Protein 3DD7 (pdb70)

Structure (mmCIF, N/CA/C/O backbone):
data_3DD7
#
_entry.id   3DD7
#
_cell.length_a   110.944
_cell.length_b   38.201
_cell.length_c   63.734
_cell.angle_alpha   90.00
_cell.angle_beta   99.26
_cell.angle_gamma   90.00
#
_symmetry.space_group_name_H-M   'C 1 2 1'
#
loop_
_entity.id
_entity.type
_entity.pdbx_description
1 polymer 'Death on curing protein'
2 polymer 'Prevent host death protein'
3 non-polymer 'BROMIDE ION'
4 water water
#
loop_
_atom_site.group_PDB
_atom_site.id
_atom_site.type_symbol
_atom_site.label_atom_id
_atom_site.label_alt_id
_atom_site.label_comp_id
_atom_site.label_asym_id
_atom_site.label_entity_id
_atom_site.label_seq_id
_atom_site.pdbx_PDB_ins_code
_atom_site.Cartn_x
_atom_site.Cartn_y
_atom_site.Cartn_z
_atom_site.occupancy
_atom_site.B_iso_or_equiv
_atom_site.auth_seq_id
_atom_site.auth_comp_id
_atom_site.auth_asym_id
_atom_site.auth_atom_id
_atom_site.pdbx_PDB_model_num
ATOM 1 N N . MET A 1 1 ? 14.873 13.398 -6.852 1.00 25.26 1 MET A N 1
ATOM 2 C CA . MET A 1 1 ? 15.068 12.686 -8.152 1.00 24.85 1 MET A CA 1
ATOM 3 C C . MET A 1 1 ? 13.837 11.852 -8.474 1.00 24.16 1 MET A C 1
ATOM 4 O O . MET A 1 1 ? 13.037 11.553 -7.594 1.00 22.58 1 MET A O 1
ATOM 9 N N . ARG A 1 2 ? 13.688 11.495 -9.745 1.00 23.59 2 ARG A N 1
ATOM 10 C CA . ARG A 1 2 ? 12.512 10.769 -10.197 1.00 23.81 2 ARG A CA 1
ATOM 11 C C . ARG A 1 2 ? 12.716 9.264 -10.071 1.00 23.49 2 ARG A C 1
ATOM 12 O O . ARG A 1 2 ? 13.600 8.690 -10.703 1.00 23.57 2 ARG A O 1
ATOM 16 N N . HIS A 1 3 ? 11.879 8.636 -9.258 1.00 22.76 3 HIS A N 1
ATOM 17 C CA . HIS A 1 3 ? 11.995 7.218 -8.984 1.00 22.30 3 HIS A CA 1
ATOM 18 C C . HIS A 1 3 ? 11.006 6.373 -9.779 1.00 22.00 3 HIS A C 1
ATOM 19 O O . HIS A 1 3 ? 10.136 6.904 -10.479 1.00 22.29 3 HIS A O 1
ATOM 26 N N . ILE A 1 4 ? 11.184 5.055 -9.695 1.00 21.46 4 ILE A N 1
ATOM 27 C CA . ILE A 1 4 ? 10.308 4.101 -10.369 1.00 21.30 4 ILE A CA 1
ATOM 28 C C . ILE A 1 4 ? 9.458 3.446 -9.311 1.00 21.64 4 ILE A C 1
ATOM 29 O O . ILE A 1 4 ? 9.990 2.877 -8.356 1.00 21.80 4 ILE A O 1
ATOM 34 N N . SER A 1 5 ? 8.143 3.528 -9.481 1.00 22.00 5 SER A N 1
ATOM 35 C CA . SER A 1 5 ? 7.219 2.949 -8.533 1.00 22.14 5 SER A CA 1
ATOM 36 C C . SER A 1 5 ? 7.106 1.426 -8.747 1.00 21.91 5 SER A C 1
ATOM 37 O O . SER A 1 5 ? 7.433 0.919 -9.825 1.00 21.99 5 SER A O 1
ATOM 40 N N . PRO A 1 6 ? 6.613 0.701 -7.731 1.00 22.43 6 PRO A N 1
ATOM 41 C CA . PRO A 1 6 ? 6.430 -0.740 -7.877 1.00 22.48 6 PRO A CA 1
ATOM 42 C C . PRO A 1 6 ? 5.490 -1.082 -9.020 1.00 22.63 6 PRO A C 1
ATOM 43 O O . PRO A 1 6 ? 5.724 -2.048 -9.736 1.00 22.96 6 PRO A O 1
ATOM 47 N N . GLU A 1 7 ? 4.419 -0.308 -9.173 1.00 22.97 7 GLU A N 1
ATOM 48 C CA . GLU A 1 7 ? 3.417 -0.607 -10.196 1.00 22.66 7 GLU A CA 1
ATOM 49 C C . GLU A 1 7 ? 4.007 -0.294 -11.577 1.00 21.86 7 GLU A C 1
ATOM 50 O O . GLU A 1 7 ? 3.754 -0.997 -12.555 1.00 21.66 7 GLU A O 1
ATOM 53 N N . GLU A 1 8 ? 4.851 0.731 -11.642 1.00 21.04 8 GLU A N 1
ATOM 54 C CA . GLU A 1 8 ? 5.549 1.022 -12.884 1.00 20.72 8 GLU A CA 1
ATOM 55 C C . GLU A 1 8 ? 6.524 -0.094 -13.228 1.00 19.46 8 GLU A C 1
ATOM 56 O O . GLU A 1 8 ? 6.666 -0.457 -14.387 1.00 19.33 8 GLU A O 1
ATOM 62 N N . LEU A 1 9 ? 7.205 -0.630 -12.220 1.00 19.48 9 LEU A N 1
ATOM 63 C CA . LEU A 1 9 ? 8.135 -1.736 -12.451 1.00 19.62 9 LEU A CA 1
ATOM 64 C C . LEU A 1 9 ? 7.379 -2.921 -13.027 1.00 19.49 9 LEU A C 1
ATOM 65 O O . LEU A 1 9 ? 7.798 -3.547 -14.006 1.00 19.24 9 LEU A O 1
ATOM 70 N N . ILE A 1 10 ? 6.254 -3.232 -12.400 1.00 19.02 10 ILE A N 1
ATOM 71 C CA . ILE A 1 10 ? 5.397 -4.311 -12.873 1.00 19.16 10 ILE A CA 1
ATOM 72 C C . ILE A 1 10 ? 4.912 -4.078 -14.328 1.00 19.16 10 ILE A C 1
ATOM 73 O O . ILE A 1 10 ? 4.974 -4.985 -15.165 1.00 19.48 10 ILE A O 1
ATOM 78 N N . ALA A 1 11 ? 4.427 -2.876 -14.627 1.00 18.49 11 ALA A N 1
ATOM 79 C CA . ALA A 1 11 ? 3.930 -2.580 -15.975 1.00 18.51 11 ALA A CA 1
ATOM 80 C C . ALA A 1 11 ? 5.064 -2.711 -17.004 1.00 17.83 11 ALA A C 1
ATOM 81 O O . ALA A 1 11 ? 4.860 -3.215 -18.115 1.00 17.75 11 ALA A O 1
ATOM 83 N N . LEU A 1 12 ? 6.256 -2.269 -16.619 1.00 17.51 12 LEU A N 1
ATOM 84 C CA . LEU A 1 12 ? 7.417 -2.352 -17.499 1.00 17.28 12 LEU A CA 1
ATOM 85 C C . LEU A 1 12 ? 7.751 -3.819 -17.778 1.00 17.61 12 LEU A C 1
ATOM 86 O O . LEU A 1 12 ? 7.949 -4.203 -18.924 1.00 17.63 12 LEU A O 1
ATOM 91 N N . HIS A 1 13 ? 7.810 -4.632 -16.729 1.00 17.58 13 HIS A N 1
ATOM 92 C CA . HIS A 1 13 ? 7.928 -6.088 -16.903 1.00 17.85 13 HIS A CA 1
ATOM 93 C C . HIS A 1 13 ? 6.878 -6.669 -17.853 1.00 18.13 13 HIS A C 1
ATOM 94 O O . HIS A 1 13 ? 7.212 -7.428 -18.768 1.00 17.23 13 HIS A O 1
ATOM 101 N N . ASP A 1 14 ? 5.612 -6.330 -17.623 1.00 17.72 14 ASP A N 1
ATOM 102 C CA . ASP A 1 14 ? 4.527 -6.979 -18.362 1.00 18.84 14 ASP A CA 1
ATOM 103 C C . ASP A 1 14 ? 4.612 -6.571 -19.841 1.00 18.99 14 ASP A C 1
ATOM 104 O O . ASP A 1 14 ? 4.405 -7.392 -20.735 1.00 18.73 14 ASP A O 1
ATOM 109 N N . ALA A 1 15 ? 4.961 -5.309 -20.096 1.00 18.62 15 ALA A N 1
ATOM 110 C CA . ALA A 1 15 ? 5.136 -4.845 -21.493 1.00 19.85 15 ALA A CA 1
ATOM 111 C C . ALA A 1 15 ? 6.310 -5.552 -22.178 1.00 19.98 15 ALA A C 1
ATOM 112 O O . ALA A 1 15 ? 6.268 -5.847 -23.381 1.00 21.60 15 ALA A O 1
ATOM 114 N N . ASN A 1 16 ? 7.354 -5.814 -21.401 1.00 19.27 16 ASN A N 1
ATOM 115 C CA . ASN A 1 16 ? 8.534 -6.500 -21.893 1.00 20.12 16 ASN A CA 1
ATOM 116 C C . ASN A 1 16 ? 8.205 -7.960 -22.234 1.00 19.95 16 ASN A C 1
ATOM 117 O O . ASN A 1 16 ? 8.625 -8.492 -23.283 1.00 20.62 16 ASN A O 1
ATOM 122 N N . ILE A 1 17 ? 7.424 -8.592 -21.367 1.00 20.78 17 ILE A N 1
ATOM 123 C CA . ILE A 1 17 ? 7.001 -9.981 -21.592 1.00 21.29 17 ILE A CA 1
ATOM 124 C C . ILE A 1 17 ? 6.203 -10.062 -22.896 1.00 21.18 17 ILE A C 1
ATOM 125 O O . ILE A 1 17 ? 6.416 -10.973 -23.709 1.00 21.51 17 ILE A O 1
ATOM 130 N N . SER A 1 18 ? 5.292 -9.105 -23.068 1.00 20.77 18 SER A N 1
ATOM 131 C CA A SER A 1 18 ? 4.427 -9.037 -24.244 0.50 21.17 18 SER A CA 1
ATOM 132 C CA B SER A 1 18 ? 4.427 -9.029 -24.246 0.50 21.40 18 SER A CA 1
ATOM 133 C C . SER A 1 18 ? 5.241 -8.885 -25.530 1.00 21.19 18 SER A C 1
ATOM 134 O O . SER A 1 18 ? 4.973 -9.545 -26.535 1.00 21.60 18 SER A O 1
ATOM 139 N N . ARG A 1 19 ? 6.243 -8.026 -25.490 1.00 20.86 19 ARG A N 1
ATOM 140 C CA . ARG A 1 19 ? 6.994 -7.693 -26.687 1.00 20.64 19 ARG A CA 1
ATOM 141 C C . ARG A 1 19 ? 8.027 -8.765 -27.036 1.00 20.42 19 ARG A C 1
ATOM 142 O O . ARG A 1 19 ? 8.160 -9.145 -28.204 1.00 21.12 19 ARG A O 1
ATOM 150 N N . TYR A 1 20 ? 8.726 -9.265 -26.020 1.00 20.40 20 TYR A N 1
ATOM 151 C CA . TYR A 1 20 ? 9.879 -10.153 -26.220 1.00 20.09 20 TYR A CA 1
ATOM 152 C C . TYR A 1 20 ? 9.645 -11.613 -25.833 1.00 21.15 20 TYR A C 1
ATOM 153 O O . TYR A 1 20 ? 10.435 -12.496 -26.198 1.00 20.63 20 TYR A O 1
ATOM 162 N N . GLY A 1 21 ? 8.578 -11.861 -25.083 1.00 21.39 21 GLY A N 1
ATOM 163 C CA . GLY A 1 21 ? 8.249 -13.217 -24.665 1.00 22.02 21 GLY A CA 1
ATOM 164 C C . GLY A 1 21 ? 8.701 -13.549 -23.253 1.00 22.28 21 GLY A C 1
ATOM 165 O O . GLY A 1 21 ? 9.502 -12.831 -22.647 1.00 22.39 21 GLY A O 1
ATOM 166 N N . GLY A 1 22 ? 8.182 -14.658 -22.745 1.00 22.15 22 GLY A N 1
ATOM 167 C CA . GLY A 1 22 ? 8.519 -15.146 -21.404 1.00 22.33 22 GLY A CA 1
ATOM 168 C C . GLY A 1 22 ? 7.282 -15.513 -20.603 1.00 21.99 22 GLY A C 1
ATOM 169 O O . GLY A 1 22 ? 6.153 -15.194 -20.991 1.00 22.32 22 GLY A O 1
ATOM 170 N N . LEU A 1 23 ? 7.491 -16.170 -19.467 1.00 21.31 23 LEU A N 1
ATOM 171 C CA . LEU A 1 23 ? 6.384 -16.540 -18.583 1.00 20.99 23 LEU A CA 1
ATOM 172 C C . LEU A 1 23 ? 5.804 -15.327 -17.863 1.00 20.96 23 LEU A C 1
ATOM 173 O O . LEU A 1 23 ? 6.558 -14.477 -17.370 1.00 20.85 23 LEU A O 1
ATOM 178 N N . PRO A 1 24 ? 4.463 -15.228 -17.825 1.00 20.99 24 PRO A N 1
ATOM 179 C CA . PRO A 1 24 ? 3.847 -14.065 -17.185 1.00 20.99 24 PRO A CA 1
ATOM 180 C C . PRO A 1 24 ? 3.845 -14.174 -15.664 1.00 21.31 24 PRO A C 1
ATOM 181 O O . PRO A 1 24 ? 4.021 -15.275 -15.113 1.00 20.32 24 PRO A O 1
ATOM 185 N N . GLY A 1 25 ? 3.644 -13.036 -15.002 1.00 21.33 25 GLY A N 1
ATOM 186 C CA . GLY A 1 25 ? 3.181 -13.035 -13.620 1.00 22.01 25 GLY A CA 1
ATOM 187 C C . GLY A 1 25 ? 4.243 -12.819 -12.562 1.00 22.36 25 GLY A C 1
ATOM 188 O O . GLY A 1 25 ? 5.446 -12.942 -12.828 1.00 21.65 25 GLY A O 1
ATOM 189 N N . MET A 1 26 ? 3.782 -12.539 -11.347 1.00 23.13 26 MET A N 1
ATOM 190 C CA A MET A 1 26 ? 4.677 -12.293 -10.220 0.60 23.66 26 MET A CA 1
ATOM 191 C CA B MET A 1 26 ? 4.689 -12.314 -10.217 0.40 24.12 26 MET A CA 1
ATOM 192 C C . MET A 1 26 ? 4.866 -13.539 -9.353 1.00 24.62 26 MET A C 1
ATOM 193 O O . MET A 1 26 ? 3.933 -14.318 -9.164 1.00 24.16 26 MET A O 1
ATOM 202 N N . SER A 1 27 ? 6.086 -13.714 -8.840 1.00 26.02 27 SER A N 1
ATOM 203 C CA . SER A 1 27 ? 6.437 -14.855 -7.983 1.00 28.02 27 SER A CA 1
ATOM 204 C C . SER A 1 27 ? 5.643 -14.864 -6.694 1.00 28.72 27 SER A C 1
ATOM 205 O O . SER A 1 27 ? 5.269 -15.917 -6.187 1.00 29.38 27 SER A O 1
ATOM 208 N N . ASP A 1 28 ? 5.404 -13.675 -6.166 1.00 29.88 28 ASP A N 1
ATOM 209 C CA . ASP A 1 28 ? 4.803 -13.504 -4.864 1.00 31.23 28 ASP A CA 1
ATOM 210 C C . ASP A 1 28 ? 4.220 -12.101 -4.877 1.00 31.22 28 ASP A C 1
ATOM 211 O O . ASP A 1 28 ? 4.953 -11.138 -5.130 1.00 31.90 28 ASP A O 1
ATOM 216 N N . PRO A 1 29 ? 2.898 -11.978 -4.650 1.00 30.99 29 PRO A N 1
ATOM 217 C CA . PRO A 1 29 ? 2.303 -10.655 -4.469 1.00 30.38 29 PRO A CA 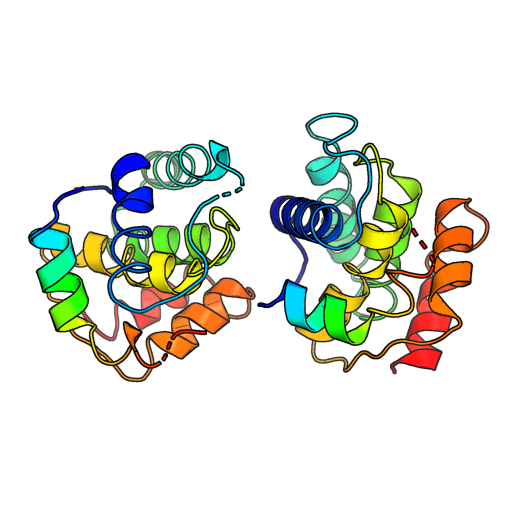1
ATOM 218 C C . PRO A 1 29 ? 2.956 -9.950 -3.288 1.00 29.42 29 PRO A C 1
ATOM 219 O O . PRO A 1 29 ? 3.134 -10.551 -2.220 1.00 29.36 29 PRO A O 1
ATOM 223 N N . GLY A 1 30 ? 3.328 -8.693 -3.494 1.00 28.68 30 GLY A N 1
ATOM 224 C CA . GLY A 1 30 ? 3.906 -7.873 -2.431 1.00 27.08 30 GLY A CA 1
ATOM 225 C C . GLY A 1 30 ? 5.402 -7.653 -2.548 1.00 26.24 30 GLY A C 1
ATOM 226 O O . GLY A 1 30 ? 5.925 -6.668 -2.027 1.00 25.56 30 GLY A O 1
ATOM 227 N N . ARG A 1 31 ? 6.089 -8.556 -3.245 1.00 25.60 31 ARG A N 1
ATOM 228 C CA . ARG A 1 31 ? 7.549 -8.492 -3.363 1.00 25.22 31 ARG A CA 1
ATOM 229 C C . ARG A 1 31 ? 8.039 -7.253 -4.121 1.00 24.59 31 ARG A C 1
ATOM 230 O O . ARG A 1 31 ? 9.059 -6.679 -3.756 1.00 24.03 31 ARG A O 1
ATOM 235 N N . ALA A 1 32 ? 7.312 -6.838 -5.161 1.00 24.11 32 ALA A N 1
ATOM 236 C CA . ALA A 1 32 ? 7.683 -5.638 -5.926 1.00 23.78 32 ALA A CA 1
ATOM 237 C C . ALA A 1 32 ? 7.717 -4.417 -5.003 1.00 23.49 32 ALA A C 1
ATOM 238 O O . ALA A 1 32 ? 8.705 -3.684 -4.947 1.00 22.66 32 ALA A O 1
ATOM 240 N N . GLU A 1 33 ? 6.630 -4.232 -4.264 1.00 23.28 33 GLU A N 1
ATOM 241 C CA . GLU A 1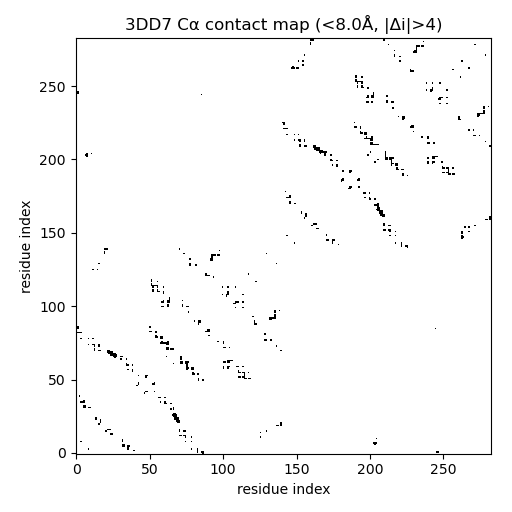 33 ? 6.516 -3.151 -3.305 1.00 23.81 33 GLU A CA 1
ATOM 242 C C . GLU A 1 33 ? 7.602 -3.214 -2.227 1.00 23.17 33 GLU A C 1
ATOM 243 O O . GLU A 1 33 ? 8.167 -2.187 -1.854 1.00 22.81 33 GLU A O 1
ATOM 249 N N . ALA A 1 34 ? 7.864 -4.414 -1.712 1.00 23.21 34 ALA A N 1
ATOM 250 C CA . ALA A 1 34 ? 8.870 -4.601 -0.671 1.00 22.99 34 ALA A CA 1
ATOM 251 C C . ALA A 1 34 ? 10.243 -4.178 -1.193 1.00 22.87 34 ALA A C 1
ATOM 252 O O . ALA A 1 34 ? 10.944 -3.371 -0.573 1.00 22.85 34 ALA A O 1
ATOM 254 N N . ILE A 1 35 ? 10.614 -4.705 -2.355 1.00 22.29 35 ILE A N 1
ATOM 255 C CA . ILE A 1 35 ? 11.949 -4.465 -2.882 1.00 22.13 35 ILE A CA 1
ATOM 256 C C . ILE A 1 35 ? 12.164 -3.018 -3.298 1.00 21.99 35 ILE A C 1
ATOM 257 O O . ILE A 1 35 ? 13.156 -2.401 -2.892 1.00 22.48 35 ILE A O 1
ATOM 262 N N . ILE A 1 36 ? 11.234 -2.483 -4.083 1.00 21.38 36 ILE A N 1
ATOM 263 C CA A ILE A 1 36 ? 11.375 -1.117 -4.577 0.50 21.70 36 ILE A CA 1
ATOM 264 C CA B ILE A 1 36 ? 11.329 -1.108 -4.588 0.50 21.88 36 ILE A CA 1
ATOM 265 C C . ILE A 1 36 ? 11.235 -0.086 -3.452 1.00 21.98 36 ILE A C 1
ATOM 266 O O . ILE A 1 36 ? 11.956 0.919 -3.444 1.00 21.92 36 ILE A O 1
ATOM 275 N N . GLY A 1 37 ? 10.331 -0.346 -2.506 1.00 21.81 37 GLY A N 1
ATOM 276 C CA . GLY A 1 37 ? 10.226 0.477 -1.299 1.00 22.66 37 GLY A CA 1
ATOM 277 C C . GLY A 1 37 ? 11.558 0.512 -0.558 1.00 23.11 37 GLY A C 1
ATOM 278 O O . GLY A 1 37 ? 12.018 1.581 -0.141 1.00 22.95 37 GLY A O 1
ATOM 279 N N . ARG A 1 38 ? 12.189 -0.655 -0.413 1.00 22.75 38 ARG A N 1
ATOM 280 C CA . ARG A 1 38 ? 13.524 -0.768 0.196 1.00 22.97 38 ARG A CA 1
ATOM 281 C C . ARG A 1 38 ? 14.575 0.093 -0.529 1.00 22.20 38 ARG A C 1
ATOM 282 O O . ARG A 1 38 ? 15.397 0.762 0.115 1.00 22.60 38 ARG A O 1
ATOM 285 N N . VAL A 1 39 ? 14.539 0.088 -1.862 1.00 20.88 39 VAL A N 1
ATOM 286 C CA . VAL A 1 39 ? 15.490 0.844 -2.672 1.00 20.49 39 VAL A CA 1
ATOM 287 C C . VAL A 1 39 ? 15.343 2.332 -2.381 1.00 20.00 39 VAL A C 1
ATOM 288 O O . VAL A 1 39 ? 16.318 3.041 -2.150 1.00 20.15 39 VAL A O 1
ATOM 292 N N . GLN A 1 40 ? 14.106 2.793 -2.389 1.00 19.31 40 GLN A N 1
ATOM 293 C CA . GLN A 1 40 ? 13.845 4.207 -2.252 1.00 20.69 40 GLN A CA 1
ATOM 294 C C . GLN A 1 40 ? 14.160 4.673 -0.844 1.00 20.22 40 GLN A C 1
ATOM 295 O O . GLN A 1 40 ? 14.733 5.748 -0.655 1.00 21.34 40 GLN A O 1
ATOM 301 N N . ALA A 1 41 ? 13.780 3.864 0.145 1.00 20.70 41 ALA A N 1
ATOM 302 C CA . ALA A 1 41 ? 14.096 4.158 1.550 1.00 20.82 41 ALA A CA 1
ATOM 303 C C . ALA A 1 41 ? 15.611 4.269 1.756 1.00 20.48 41 ALA A C 1
ATOM 304 O O . ALA A 1 41 ? 16.092 5.174 2.420 1.00 20.49 41 ALA A O 1
ATOM 306 N N . ARG A 1 42 ? 16.356 3.325 1.190 1.00 20.66 42 ARG A N 1
ATOM 307 C CA . ARG A 1 42 ? 17.803 3.317 1.312 1.00 21.41 42 ARG A CA 1
ATOM 308 C C . ARG A 1 42 ? 18.425 4.550 0.658 1.00 21.04 42 ARG A C 1
ATOM 309 O O . ARG A 1 42 ? 19.328 5.175 1.228 1.00 20.39 42 ARG A O 1
ATOM 313 N N . VAL A 1 43 ? 17.938 4.897 -0.529 1.00 20.64 43 VAL A N 1
ATOM 314 C CA . VAL A 1 43 ? 18.414 6.092 -1.229 1.00 20.60 43 VAL A CA 1
ATOM 315 C C . VAL A 1 43 ? 18.247 7.354 -0.373 1.00 20.26 43 VAL A C 1
ATOM 316 O O . VAL A 1 43 ? 19.178 8.176 -0.269 1.00 19.84 43 VAL A O 1
ATOM 320 N N . ALA A 1 44 ? 17.083 7.493 0.260 1.00 19.39 44 ALA A N 1
ATOM 321 C CA . ALA A 1 44 ? 16.853 8.616 1.177 1.00 19.73 44 ALA A CA 1
ATOM 322 C C . ALA A 1 44 ? 17.733 8.532 2.411 1.00 19.93 44 ALA A C 1
ATOM 323 O O . ALA A 1 44 ? 18.390 9.511 2.784 1.00 19.84 44 ALA A O 1
ATOM 325 N N . TYR A 1 45 ? 17.733 7.372 3.052 1.00 19.28 45 TYR A N 1
ATOM 326 C CA . TYR A 1 45 ? 18.454 7.218 4.320 1.00 19.80 45 TYR A CA 1
ATOM 327 C C . TYR A 1 45 ? 19.963 7.409 4.153 1.00 19.36 45 TYR A C 1
ATOM 328 O O . TYR A 1 45 ? 20.612 8.083 4.973 1.00 18.29 45 TYR A O 1
ATOM 337 N N . GLU A 1 46 ? 20.518 6.803 3.103 1.00 19.29 46 GLU A N 1
ATOM 338 C CA . GLU A 1 46 ? 21.953 6.874 2.858 1.00 20.66 46 GLU A CA 1
ATOM 339 C C . GLU A 1 46 ? 22.347 8.145 2.113 1.00 20.49 46 GLU A C 1
ATOM 340 O O . GLU A 1 46 ? 23.536 8.400 1.884 1.00 21.15 46 GLU A O 1
ATOM 346 N N . GLU A 1 47 ? 21.344 8.950 1.763 1.00 20.46 47 GLU A N 1
ATOM 347 C CA . GLU A 1 47 ? 21.549 10.219 1.061 1.00 20.71 47 GLU A CA 1
ATOM 348 C C . GLU A 1 47 ? 22.303 10.028 -0.253 1.00 21.50 47 GLU A C 1
ATOM 349 O O . GLU A 1 47 ? 23.280 10.733 -0.535 1.00 21.39 47 GLU A O 1
ATOM 355 N N . ILE A 1 48 ? 21.829 9.081 -1.054 1.00 21.74 48 ILE A N 1
ATOM 356 C CA . ILE A 1 48 ? 22.486 8.767 -2.321 1.00 22.32 48 ILE A CA 1
ATOM 357 C C . ILE A 1 48 ? 21.988 9.730 -3.395 1.00 22.98 48 ILE A C 1
ATOM 358 O O . ILE A 1 48 ? 20.821 9.681 -3.787 1.00 23.49 48 ILE A O 1
ATOM 363 N N . THR A 1 49 ? 22.873 10.602 -3.869 1.00 23.14 49 THR A N 1
ATOM 364 C CA . THR A 1 49 ? 22.492 11.588 -4.875 1.00 23.52 49 THR A CA 1
ATOM 365 C C . THR A 1 49 ? 23.082 11.239 -6.241 1.00 23.10 49 THR A C 1
ATOM 366 O O . THR A 1 49 ? 22.724 11.833 -7.259 1.00 23.50 49 THR A O 1
ATOM 370 N N . ASP A 1 50 ? 24.003 10.285 -6.253 1.00 22.21 50 ASP A N 1
ATOM 371 C CA . ASP A 1 50 ? 24.642 9.880 -7.490 1.00 22.22 50 ASP A CA 1
ATOM 372 C C . ASP A 1 50 ? 23.700 9.015 -8.317 1.00 21.43 50 ASP A C 1
ATOM 373 O O . ASP A 1 50 ? 23.332 7.923 -7.887 1.00 21.03 50 ASP A O 1
ATOM 378 N N . LEU A 1 51 ? 23.333 9.503 -9.505 1.00 20.59 51 LEU A N 1
ATOM 379 C CA . LEU A 1 51 ? 22.336 8.836 -10.340 1.00 19.13 51 LEU A CA 1
ATOM 380 C C . LEU A 1 51 ? 22.778 7.434 -10.710 1.00 19.31 51 LEU A C 1
ATOM 381 O O . LEU A 1 51 ? 21.957 6.524 -10.772 1.00 18.94 51 LEU A O 1
ATOM 386 N N . PHE A 1 52 ? 24.077 7.248 -10.912 1.00 18.96 52 PHE A N 1
ATOM 387 C CA . PHE A 1 52 ? 24.567 5.922 -11.313 1.00 19.42 52 PHE A CA 1
ATOM 388 C C . PHE A 1 52 ? 24.514 4.904 -10.186 1.00 19.69 52 PHE A C 1
ATOM 389 O O . PHE A 1 52 ? 24.218 3.723 -10.441 1.00 20.20 52 PHE A O 1
ATOM 397 N N . GLU A 1 53 ? 24.774 5.359 -8.958 1.00 20.28 53 GLU A N 1
ATOM 398 C CA . GLU A 1 53 ? 24.611 4.487 -7.786 1.00 20.46 53 GLU A CA 1
ATOM 399 C C . GLU A 1 53 ? 23.149 4.088 -7.619 1.00 19.52 53 GLU A C 1
ATOM 400 O O . GLU A 1 53 ? 22.844 2.923 -7.399 1.00 19.60 53 GLU A O 1
ATOM 406 N N . VAL A 1 54 ? 22.248 5.061 -7.745 1.00 18.89 54 VAL A N 1
ATOM 407 C CA . VAL A 1 54 ? 20.812 4.787 -7.648 1.00 18.13 54 VAL A CA 1
ATOM 408 C C . VAL A 1 54 ? 20.355 3.832 -8.758 1.00 17.35 54 VAL A C 1
ATOM 409 O O . VAL A 1 54 ? 19.706 2.836 -8.465 1.00 17.10 54 VAL A O 1
ATOM 413 N N . SER A 1 55 ? 20.713 4.121 -10.015 1.00 16.79 55 SER A N 1
ATOM 414 C CA A SER A 1 55 ? 20.382 3.219 -11.124 0.50 15.91 55 SER A CA 1
ATOM 415 C CA B SER A 1 55 ? 20.389 3.223 -11.126 0.50 17.25 55 SER A CA 1
ATOM 416 C C . SER A 1 55 ? 20.876 1.806 -10.843 1.00 16.48 55 SER A C 1
ATOM 417 O O . SER A 1 55 ? 20.151 0.829 -11.054 1.00 16.82 55 SER A O 1
ATOM 422 N N . ALA A 1 56 ? 22.107 1.702 -10.361 1.00 16.48 56 AL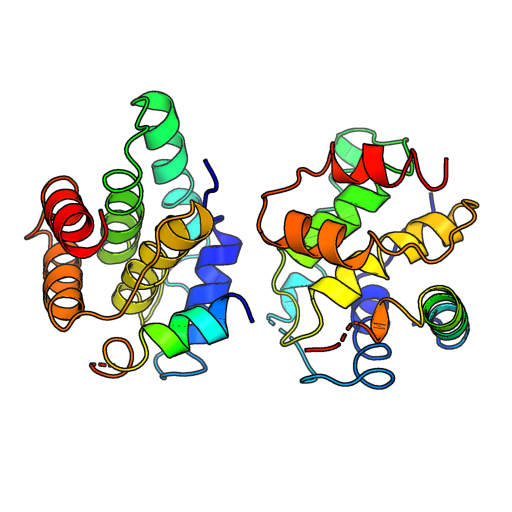A A N 1
ATOM 423 C CA . ALA A 1 56 ? 22.686 0.398 -10.016 1.00 16.56 56 ALA A CA 1
ATOM 424 C C . ALA A 1 56 ? 21.875 -0.332 -8.928 1.00 17.18 56 ALA A C 1
ATOM 425 O O . ALA A 1 56 ? 21.745 -1.560 -8.979 1.00 17.23 56 ALA A O 1
ATOM 427 N N . THR A 1 57 ? 21.367 0.420 -7.949 1.00 17.67 57 THR A N 1
ATOM 428 C CA . THR A 1 57 ? 20.608 -0.154 -6.832 1.00 17.78 57 THR A CA 1
ATOM 429 C C . THR A 1 57 ? 19.307 -0.752 -7.376 1.00 17.49 57 THR A C 1
ATOM 430 O O . THR A 1 57 ? 18.950 -1.891 -7.033 1.00 17.98 57 THR A O 1
ATOM 434 N N . TYR A 1 58 ? 18.622 -0.014 -8.259 1.00 17.99 58 TYR A N 1
ATOM 435 C CA . TYR A 1 58 ? 17.460 -0.589 -8.958 1.00 18.30 58 TYR A CA 1
ATOM 436 C C . TYR A 1 58 ? 17.836 -1.846 -9.735 1.00 17.96 58 TYR A C 1
ATOM 437 O O . TYR A 1 58 ? 17.128 -2.856 -9.669 1.00 18.41 58 TYR A O 1
ATOM 446 N N . LEU A 1 59 ? 18.922 -1.772 -10.500 1.00 17.86 59 LEU A N 1
ATOM 447 C CA . LEU A 1 59 ? 19.330 -2.898 -11.307 1.00 17.27 59 LEU A CA 1
ATOM 448 C C . LEU A 1 59 ? 19.592 -4.131 -10.431 1.00 17.22 59 LEU A C 1
ATOM 449 O O . LEU A 1 59 ? 19.013 -5.196 -10.662 1.00 17.00 59 LEU A O 1
ATOM 454 N N . VAL A 1 60 ? 20.460 -3.993 -9.428 1.00 17.08 60 VAL A N 1
ATOM 455 C CA . VAL A 1 60 ? 20.803 -5.136 -8.580 1.00 17.48 60 VAL A CA 1
ATOM 456 C C . VAL A 1 60 ? 19.572 -5.647 -7.809 1.00 17.41 60 VAL A C 1
ATOM 457 O O . VAL A 1 60 ? 19.334 -6.866 -7.728 1.00 17.01 60 VAL A O 1
ATOM 461 N N . ALA A 1 61 ? 18.783 -4.724 -7.254 1.00 17.74 61 ALA A N 1
ATOM 462 C CA . ALA A 1 61 ? 17.635 -5.126 -6.423 1.00 17.92 61 ALA A CA 1
ATOM 463 C C . ALA A 1 61 ? 16.622 -5.980 -7.195 1.00 18.77 61 ALA A C 1
ATOM 464 O O . ALA A 1 61 ? 16.126 -6.998 -6.683 1.00 18.11 61 ALA A O 1
ATOM 466 N N . THR A 1 62 ? 16.346 -5.595 -8.436 1.00 18.06 62 THR A N 1
ATOM 467 C CA . THR A 1 62 ? 15.406 -6.339 -9.269 1.00 19.99 62 THR A CA 1
ATOM 468 C C . THR A 1 62 ? 16.049 -7.615 -9.818 1.00 19.56 62 THR A C 1
ATOM 469 O O . THR A 1 62 ? 15.426 -8.684 -9.819 1.00 19.40 62 THR A O 1
ATOM 473 N N . ALA A 1 63 ? 17.304 -7.506 -10.240 1.00 19.58 63 ALA A N 1
ATOM 474 C CA . ALA A 1 63 ? 17.994 -8.652 -10.807 1.00 19.85 63 ALA A CA 1
ATOM 475 C C . ALA A 1 63 ? 18.092 -9.818 -9.819 1.00 20.35 63 ALA A C 1
ATOM 476 O O . ALA A 1 63 ? 17.990 -10.982 -10.217 1.00 20.32 63 ALA A O 1
ATOM 478 N N . ARG A 1 64 ? 18.250 -9.502 -8.534 1.00 20.78 64 ARG A N 1
ATOM 479 C CA . ARG A 1 64 ? 18.382 -10.520 -7.478 1.00 21.71 64 ARG A CA 1
ATOM 480 C C . ARG A 1 64 ? 17.081 -10.851 -6.754 1.00 21.89 64 ARG A C 1
ATOM 481 O O . ARG A 1 64 ? 17.030 -11.809 -5.972 1.00 22.27 64 ARG A O 1
ATOM 489 N N . GLY A 1 65 ? 16.045 -10.060 -7.013 1.00 22.01 65 GLY A N 1
ATOM 490 C CA . GLY A 1 65 ? 14.850 -10.051 -6.170 1.00 22.08 65 GLY A CA 1
ATOM 491 C C . GLY A 1 65 ? 13.788 -11.091 -6.490 1.00 22.21 65 GLY A C 1
ATOM 492 O O . GLY A 1 65 ? 12.936 -11.374 -5.638 1.00 21.92 65 GLY A O 1
ATOM 493 N N . TYR A 1 66 ? 13.838 -11.657 -7.700 1.00 22.25 66 TYR A N 1
ATOM 494 C CA . TYR A 1 66 ? 12.877 -12.685 -8.146 1.00 23.27 66 TYR A CA 1
ATOM 495 C C . TYR A 1 66 ? 11.441 -12.249 -7.881 1.00 22.18 66 TYR A C 1
ATOM 496 O O . TYR A 1 66 ? 10.625 -12.985 -7.326 1.00 21.40 66 TYR A O 1
ATOM 505 N N . ILE A 1 67 ? 11.157 -11.014 -8.272 1.00 21.04 67 ILE A N 1
ATOM 506 C CA . ILE A 1 67 ? 9.803 -10.474 -8.182 1.00 20.66 67 ILE A CA 1
ATOM 507 C C . ILE A 1 67 ? 8.874 -11.199 -9.167 1.00 20.48 67 ILE A C 1
ATOM 508 O O . ILE A 1 67 ? 7.678 -11.392 -8.892 1.00 20.98 67 ILE A O 1
ATOM 513 N N . PHE A 1 68 ? 9.446 -11.618 -10.297 1.00 20.03 68 PHE A N 1
ATOM 514 C CA . PHE A 1 68 ? 8.674 -12.174 -11.413 1.00 19.36 68 PHE A CA 1
ATOM 515 C C . PHE A 1 68 ? 9.045 -13.622 -11.709 1.00 18.63 68 PHE A C 1
ATOM 516 O O . PHE A 1 68 ? 10.130 -14.092 -11.359 1.00 17.72 68 PHE A O 1
ATOM 524 N N . ASN A 1 69 ? 8.127 -14.330 -12.362 1.00 18.13 69 ASN A N 1
ATOM 525 C CA . ASN A 1 69 ? 8.392 -15.684 -12.819 1.00 18.53 69 ASN A CA 1
ATOM 526 C C . ASN A 1 69 ? 9.448 -15.699 -13.911 1.00 18.66 69 ASN A C 1
ATOM 527 O O . ASN A 1 69 ? 10.162 -16.687 -14.086 1.00 18.85 69 ASN A O 1
ATOM 532 N N . ASP A 1 70 ? 9.525 -14.604 -14.654 1.00 18.58 70 ASP A N 1
ATOM 533 C CA . ASP A 1 70 ? 10.433 -14.517 -15.789 1.00 18.74 70 ASP A CA 1
ATOM 534 C C . ASP A 1 70 ? 10.743 -13.057 -16.083 1.00 18.05 70 ASP A C 1
ATOM 535 O O . ASP A 1 70 ? 10.047 -12.161 -15.608 1.00 16.91 70 ASP A O 1
ATOM 540 N N . ALA A 1 71 ? 11.800 -12.852 -16.863 1.00 18.11 71 ALA A N 1
ATOM 541 C CA . ALA A 1 71 ? 12.243 -11.543 -17.333 1.00 18.55 71 ALA A CA 1
ATOM 542 C C . ALA A 1 71 ? 12.641 -10.616 -16.176 1.00 18.58 71 ALA A C 1
ATOM 543 O O . ALA A 1 71 ? 12.490 -9.397 -16.261 1.00 18.56 71 ALA A O 1
ATOM 545 N N . ASN A 1 72 ? 13.142 -11.196 -15.083 1.00 18.64 72 ASN A N 1
ATOM 546 C CA . ASN A 1 72 ? 13.691 -10.386 -14.006 1.00 18.65 72 ASN A CA 1
ATOM 547 C C . ASN A 1 72 ? 14.914 -9.603 -14.446 1.00 19.07 72 ASN A C 1
ATOM 548 O O . ASN A 1 72 ? 15.060 -8.422 -14.102 1.00 19.35 72 ASN A O 1
ATOM 553 N N . LYS A 1 73 ? 15.803 -10.254 -15.185 1.00 19.33 73 LYS A N 1
ATOM 554 C CA . LYS A 1 73 ? 17.008 -9.549 -15.646 1.00 19.90 73 LYS A CA 1
ATOM 555 C C . LYS A 1 73 ? 16.650 -8.444 -16.638 1.00 19.17 73 LYS A C 1
ATOM 556 O O . LYS A 1 73 ? 17.159 -7.318 -16.530 1.00 19.53 73 LYS A O 1
ATOM 562 N N . ARG A 1 74 ? 15.773 -8.752 -17.593 1.00 18.81 74 ARG A N 1
ATOM 563 C CA . ARG A 1 74 ? 15.329 -7.718 -18.536 1.00 17.73 74 ARG A CA 1
ATOM 564 C C . ARG A 1 74 ? 14.713 -6.536 -17.802 1.00 18.26 74 ARG A C 1
ATOM 565 O O . ARG A 1 74 ? 15.017 -5.375 -18.112 1.00 17.95 74 ARG A O 1
ATOM 573 N N . THR A 1 75 ? 13.884 -6.828 -16.802 1.00 17.53 75 THR A N 1
ATOM 574 C CA . THR A 1 75 ? 13.165 -5.769 -16.103 1.00 17.90 75 THR A CA 1
ATOM 575 C C . THR A 1 75 ? 14.175 -4.976 -15.295 1.00 17.83 75 THR A C 1
ATOM 576 O O . THR A 1 75 ? 14.088 -3.760 -15.239 1.00 18.33 75 THR A O 1
ATOM 580 N N . ALA A 1 76 ? 15.158 -5.676 -14.722 1.00 18.52 76 ALA A N 1
ATOM 581 C CA . ALA A 1 76 ? 16.216 -5.038 -13.928 1.00 18.46 76 ALA A CA 1
ATOM 582 C C . ALA A 1 76 ? 16.948 -4.005 -14.801 1.00 18.68 76 ALA A C 1
ATOM 583 O O . ALA A 1 76 ? 17.013 -2.831 -14.460 1.00 18.89 76 ALA A O 1
ATOM 585 N N . LEU A 1 77 ? 17.435 -4.467 -15.956 1.00 18.47 77 LEU A N 1
ATOM 586 C CA . LEU A 1 77 ? 18.189 -3.629 -16.897 1.00 18.80 77 LEU A CA 1
ATOM 587 C C . LEU A 1 77 ? 17.394 -2.423 -17.426 1.00 18.54 77 LEU A C 1
ATOM 588 O O . LEU A 1 77 ? 17.848 -1.279 -17.329 1.00 17.57 77 LEU A O 1
ATOM 593 N N . ASN A 1 78 ? 16.215 -2.696 -17.967 1.00 18.29 78 ASN A N 1
ATOM 594 C CA . ASN A 1 78 ? 15.387 -1.648 -18.559 1.00 18.89 78 ASN A CA 1
ATOM 595 C C . ASN A 1 78 ? 14.944 -0.622 -17.517 1.00 18.72 78 ASN A C 1
ATOM 596 O O . ASN A 1 78 ? 14.913 0.574 -17.823 1.00 18.50 78 ASN A O 1
ATOM 601 N N 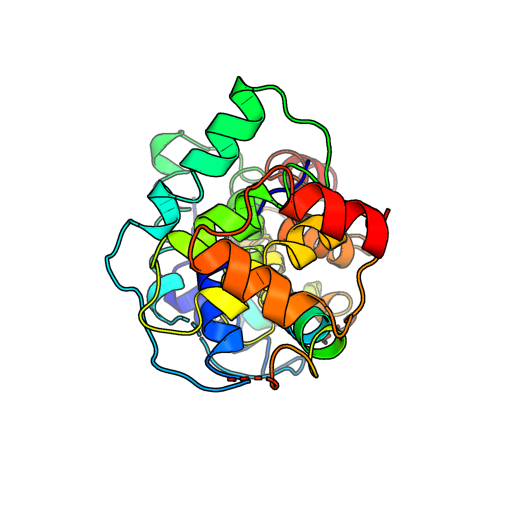. SER A 1 79 ? 14.646 -1.062 -16.286 1.00 17.72 79 SER A N 1
ATOM 602 C CA A SER A 1 79 ? 14.192 -0.145 -15.232 0.50 18.25 79 SER A CA 1
ATOM 603 C CA B SER A 1 79 ? 14.189 -0.128 -15.259 0.50 18.91 79 SER A CA 1
ATOM 604 C C . SER A 1 79 ? 15.332 0.790 -14.811 1.00 18.69 79 SER A C 1
ATOM 605 O O . SER A 1 79 ? 15.140 1.998 -14.678 1.00 19.42 79 SER A O 1
ATOM 610 N N . ALA A 1 80 ? 16.528 0.221 -14.631 1.00 19.23 80 ALA A N 1
ATOM 611 C CA . ALA A 1 80 ? 17.724 1.011 -14.296 1.00 19.36 80 ALA A CA 1
ATOM 612 C C . ALA A 1 80 ? 17.954 2.093 -15.342 1.00 18.82 80 ALA A C 1
ATOM 613 O O . ALA A 1 80 ? 18.269 3.241 -15.016 1.00 17.85 80 ALA A O 1
ATOM 615 N N . LEU A 1 81 ? 17.752 1.734 -16.607 1.00 18.10 81 LEU A N 1
ATOM 616 C CA . LEU A 1 81 ? 18.052 2.665 -17.692 1.00 18.71 81 LEU A CA 1
ATOM 617 C C . LEU A 1 81 ? 16.904 3.665 -17.876 1.00 18.99 81 LEU A C 1
ATOM 618 O O . LEU A 1 81 ? 17.126 4.840 -18.203 1.00 19.11 81 LEU A O 1
ATOM 623 N N . LEU A 1 82 ? 15.686 3.202 -17.603 1.00 19.47 82 LEU A N 1
ATOM 624 C CA . LEU A 1 82 ? 14.529 4.099 -17.543 1.00 19.95 82 LEU A CA 1
ATOM 625 C C . LEU A 1 82 ? 14.746 5.158 -16.466 1.00 20.28 82 LEU A C 1
ATOM 626 O O . LEU A 1 82 ? 14.480 6.354 -16.677 1.00 20.10 82 LEU A O 1
ATOM 631 N N . PHE A 1 83 ? 15.227 4.707 -15.310 1.00 20.12 83 PHE A N 1
ATOM 632 C CA . PHE A 1 83 ? 15.575 5.591 -14.226 1.00 20.75 83 PHE A CA 1
ATOM 633 C C . PHE A 1 83 ? 16.575 6.660 -14.698 1.00 20.77 83 PHE A C 1
ATOM 634 O O . PHE A 1 83 ? 16.345 7.859 -14.499 1.00 21.63 83 PHE A O 1
ATOM 642 N N . LEU A 1 84 ? 17.669 6.235 -15.329 1.00 20.61 84 LEU A N 1
ATOM 643 C CA . LEU A 1 84 ? 18.658 7.204 -15.834 1.00 20.67 84 LEU A CA 1
ATOM 644 C C . LEU A 1 84 ? 18.031 8.189 -16.828 1.00 20.63 84 LEU A C 1
ATOM 645 O O . LEU A 1 84 ? 18.236 9.392 -16.712 1.00 20.74 84 LEU A O 1
ATOM 650 N N . ARG A 1 85 ? 17.276 7.671 -17.798 1.00 21.20 85 ARG A N 1
ATOM 651 C CA . ARG A 1 85 ? 16.605 8.500 -18.797 1.00 22.12 85 ARG A CA 1
ATOM 652 C C . ARG A 1 85 ? 15.652 9.555 -18.191 1.00 22.35 85 ARG A C 1
ATOM 653 O O . ARG A 1 85 ? 15.637 10.726 -18.623 1.00 22.84 85 ARG A O 1
ATOM 661 N N . ARG A 1 86 ? 14.865 9.165 -17.194 1.00 22.61 86 ARG A N 1
ATOM 662 C CA . ARG A 1 86 ? 13.946 10.111 -16.559 1.00 23.58 86 ARG A CA 1
ATOM 663 C C . ARG A 1 86 ? 14.688 11.224 -15.843 1.00 23.20 86 ARG A C 1
ATOM 664 O O . ARG A 1 86 ? 14.168 12.336 -15.680 1.00 23.25 86 ARG A O 1
ATOM 672 N N . ASN A 1 87 ? 15.889 10.901 -15.375 1.00 23.22 87 ASN A N 1
ATOM 673 C CA . ASN A 1 87 ? 16.693 11.877 -14.650 1.00 23.27 87 ASN A CA 1
ATOM 674 C C . ASN A 1 87 ? 17.673 12.639 -15.536 1.00 23.14 87 ASN A C 1
ATOM 675 O O . ASN A 1 87 ? 18.620 13.253 -15.055 1.00 22.82 87 ASN A O 1
ATOM 680 N N . GLY A 1 88 ? 17.416 12.590 -16.841 1.00 22.90 88 GLY A N 1
ATOM 681 C CA . GLY A 1 88 ? 18.131 13.417 -17.813 1.00 22.75 88 GLY A CA 1
ATOM 682 C C . GLY A 1 88 ? 19.439 12.831 -18.308 1.00 22.54 88 GLY A C 1
ATOM 683 O O . GLY A 1 88 ? 20.218 13.522 -18.953 1.00 22.10 88 GLY A O 1
ATOM 684 N N . VAL A 1 89 ? 19.687 11.554 -18.016 1.00 22.80 89 VAL A N 1
ATOM 685 C CA . VAL A 1 89 ? 20.860 10.877 -18.576 1.00 22.63 89 VAL A CA 1
ATOM 686 C C . VAL A 1 89 ? 20.470 10.140 -19.856 1.00 22.93 89 VAL A C 1
ATOM 687 O O . VAL A 1 89 ? 19.627 9.235 -19.821 1.00 22.75 89 VAL A O 1
ATOM 691 N N . GLN A 1 90 ? 21.069 10.528 -20.982 1.00 22.80 90 GLN A N 1
ATOM 692 C CA A GLN A 1 90 ? 20.838 9.833 -22.251 0.50 23.09 90 GLN A CA 1
ATOM 693 C CA B GLN A 1 90 ? 20.808 9.823 -22.235 0.50 23.09 90 GLN A CA 1
ATOM 694 C C . GLN A 1 90 ? 21.348 8.398 -22.156 1.00 23.01 90 GLN A C 1
ATOM 695 O O . GLN A 1 90 ? 22.475 8.165 -21.702 1.00 23.17 90 GLN A O 1
ATOM 700 N N . VAL A 1 91 ? 20.524 7.446 -22.574 1.00 22.50 91 VAL A N 1
ATOM 701 C CA . VAL A 1 91 ? 20.923 6.047 -22.562 1.00 22.80 91 VAL A CA 1
ATOM 702 C C . VAL A 1 91 ? 20.900 5.502 -23.978 1.00 23.00 91 VAL A C 1
ATOM 703 O O . VAL A 1 91 ? 20.236 6.055 -24.844 1.00 23.64 91 VAL A O 1
ATOM 707 N N . PHE A 1 92 ? 21.654 4.431 -24.193 1.00 22.80 92 PHE A N 1
ATOM 708 C CA . PHE A 1 92 ? 21.740 3.759 -25.476 1.00 23.09 92 PHE A CA 1
ATOM 709 C C . PHE A 1 92 ? 22.128 2.318 -25.186 1.00 22.74 92 PHE A C 1
ATOM 710 O O . PHE A 1 92 ? 22.598 2.019 -24.081 1.00 21.93 92 PHE A O 1
ATOM 718 N N . ASP A 1 93 ? 21.925 1.430 -26.156 1.00 22.12 93 ASP A N 1
ATOM 719 C CA . ASP A 1 93 ? 22.294 0.026 -25.976 1.00 22.73 93 ASP A CA 1
ATOM 720 C C . ASP A 1 93 ? 23.818 -0.119 -26.074 1.00 22.55 93 ASP A C 1
ATOM 721 O O . ASP A 1 93 ? 24.491 0.627 -26.803 1.00 23.10 93 ASP A O 1
ATOM 726 N N . SER A 1 94 ? 24.361 -1.054 -25.306 1.00 22.06 94 SER A N 1
ATOM 727 C CA . SER A 1 94 ? 25.766 -1.400 -25.382 1.00 21.71 94 SER A CA 1
ATOM 728 C C . SER A 1 94 ? 25.847 -2.907 -25.290 1.00 21.01 94 SER A C 1
ATOM 729 O O . SER A 1 94 ? 25.067 -3.506 -24.544 1.00 20.22 94 SER A O 1
ATOM 732 N N . PRO A 1 95 ? 26.781 -3.523 -26.048 1.00 20.67 95 PRO A N 1
ATOM 733 C CA . PRO A 1 95 ? 26.915 -4.985 -25.966 1.00 20.00 95 PRO A CA 1
ATOM 734 C C . PRO A 1 95 ? 27.431 -5.493 -24.605 1.00 19.95 95 PRO A C 1
ATOM 735 O O . PRO A 1 95 ? 27.457 -6.709 -24.394 1.00 18.79 95 PRO A O 1
ATOM 739 N N . GLU A 1 96 ? 27.809 -4.584 -23.694 1.00 19.90 96 GLU A N 1
ATOM 740 C CA . GLU A 1 96 ? 28.229 -4.985 -22.323 1.00 20.85 96 GLU A CA 1
ATOM 741 C C . GLU A 1 96 ? 27.083 -5.226 -21.319 1.00 20.76 96 GLU A C 1
ATOM 742 O O . GLU A 1 96 ? 27.282 -5.834 -20.263 1.00 21.25 96 GLU A O 1
ATOM 748 N N . LEU A 1 97 ? 25.887 -4.761 -21.658 1.00 20.69 97 LEU A N 1
ATOM 749 C CA . LEU A 1 97 ? 24.761 -4.724 -20.706 1.00 20.56 97 LEU A CA 1
ATOM 750 C C . LEU A 1 97 ? 24.257 -6.098 -20.284 1.00 20.31 97 LEU A C 1
ATOM 751 O O . LEU A 1 97 ? 23.897 -6.290 -19.125 1.00 20.48 97 LEU A O 1
ATOM 756 N N . ALA A 1 98 ? 24.202 -7.038 -21.225 1.00 21.00 98 ALA A N 1
ATOM 757 C CA . ALA A 1 98 ? 23.702 -8.383 -20.932 1.00 21.52 98 ALA A CA 1
ATOM 758 C C . ALA A 1 98 ? 24.536 -9.075 -19.845 1.00 21.57 98 ALA A C 1
ATOM 759 O O . ALA A 1 98 ? 23.980 -9.497 -18.814 1.00 21.41 98 ALA A O 1
ATOM 761 N N . ASP A 1 99 ? 25.861 -9.157 -20.047 1.00 22.16 99 ASP A N 1
ATOM 762 C CA . ASP A 1 99 ? 26.755 -9.823 -19.084 1.00 22.68 99 ASP A CA 1
ATOM 763 C C . ASP A 1 99 ? 26.771 -9.079 -17.748 1.00 21.99 99 ASP A C 1
ATOM 764 O O . ASP A 1 99 ? 26.895 -9.709 -16.692 1.00 20.93 99 ASP A O 1
ATOM 769 N N . LEU A 1 100 ? 26.629 -7.745 -17.804 1.00 20.96 100 LEU A N 1
ATOM 770 C CA . LEU A 1 100 ? 26.581 -6.913 -16.594 1.00 21.30 100 LEU A CA 1
ATOM 771 C C . LEU A 1 100 ? 25.390 -7.330 -15.747 1.00 20.75 100 LEU A C 1
ATOM 772 O O . LEU A 1 100 ? 25.501 -7.546 -14.536 1.00 20.28 100 LEU A O 1
ATOM 777 N N . THR A 1 101 ? 24.254 -7.476 -16.418 1.00 20.53 101 THR A N 1
ATOM 778 C CA . THR A 1 101 ? 23.002 -7.741 -15.742 1.00 20.73 101 THR A CA 1
ATOM 779 C C . THR A 1 101 ? 23.016 -9.146 -15.173 1.00 20.60 101 THR A C 1
ATOM 780 O O . THR A 1 101 ? 22.590 -9.341 -14.041 1.00 20.65 101 THR A O 1
ATOM 784 N N . VAL A 1 102 ? 23.513 -10.114 -15.946 1.00 20.28 102 VAL A N 1
ATOM 785 C CA . VAL A 1 102 ? 23.662 -11.496 -15.458 1.00 21.07 102 VAL A CA 1
ATOM 786 C C . VAL A 1 102 ? 24.571 -11.519 -14.218 1.00 21.12 102 VAL A C 1
ATOM 787 O O . VAL A 1 102 ? 24.243 -12.135 -13.192 1.00 20.86 102 VAL A O 1
ATOM 791 N N . GLY A 1 103 ? 25.702 -10.820 -14.294 1.00 21.06 103 GLY A N 1
ATOM 792 C CA . GLY A 1 103 ? 26.623 -10.774 -13.164 1.00 20.94 103 GLY A CA 1
ATOM 793 C C . GLY A 1 103 ? 26.000 -10.179 -11.914 1.00 20.87 103 GLY A C 1
ATOM 794 O O . GLY A 1 103 ? 26.263 -10.642 -10.794 1.00 21.90 103 GLY A O 1
ATOM 795 N N . ALA A 1 104 ? 25.181 -9.152 -12.099 1.00 20.88 104 ALA A N 1
ATOM 796 C CA . ALA A 1 104 ? 24.452 -8.536 -10.997 1.00 21.33 104 ALA A CA 1
ATOM 797 C C . ALA A 1 104 ? 23.468 -9.546 -10.407 1.00 21.60 104 ALA A C 1
ATOM 798 O O . ALA A 1 104 ? 23.331 -9.681 -9.186 1.00 21.86 104 ALA A O 1
ATOM 800 N N . ALA A 1 105 ? 22.797 -10.257 -11.303 1.00 22.13 105 ALA A N 1
ATOM 801 C CA . ALA A 1 105 ? 21.760 -11.214 -10.935 1.00 22.39 105 ALA A CA 1
ATOM 802 C C . ALA A 1 105 ? 22.308 -12.383 -10.103 1.00 22.91 105 ALA A C 1
ATOM 803 O O . ALA A 1 105 ? 21.640 -12.852 -9.191 1.00 22.47 105 ALA A O 1
ATOM 805 N N . THR A 1 106 ? 23.527 -12.825 -10.420 1.00 23.25 106 THR A N 1
ATOM 806 C CA . THR A 1 106 ? 24.144 -13.991 -9.767 1.00 24.26 106 THR A CA 1
ATOM 807 C C . THR A 1 106 ? 24.853 -13.605 -8.476 1.00 24.31 106 THR A C 1
ATOM 808 O O . THR A 1 106 ? 25.358 -14.461 -7.762 1.00 24.18 106 THR A O 1
ATOM 812 N N . GLY A 1 107 ? 24.903 -12.310 -8.183 1.00 24.47 107 GLY A N 1
ATOM 813 C CA . GLY A 1 107 ? 25.622 -11.829 -7.005 1.00 25.27 107 GLY A CA 1
ATOM 814 C C . GLY A 1 107 ? 27.118 -11.621 -7.206 1.00 25.82 107 GLY A C 1
ATOM 815 O O . GLY A 1 107 ? 27.834 -11.338 -6.246 1.00 26.22 107 GLY A O 1
ATOM 816 N N . GLU A 1 108 ? 27.583 -11.739 -8.447 1.00 25.60 108 GLU A N 1
ATOM 817 C CA . GLU A 1 108 ? 29.007 -11.624 -8.764 1.00 25.76 108 GLU A CA 1
ATOM 818 C C . GLU A 1 108 ? 29.473 -10.173 -8.876 1.00 25.43 108 GLU A C 1
ATOM 819 O O . GLU A 1 108 ? 30.649 -9.868 -8.625 1.00 26.55 108 GLU A O 1
ATOM 821 N N . ILE A 1 109 ? 28.561 -9.285 -9.257 1.00 23.87 109 ILE A N 1
ATOM 822 C CA . ILE A 1 109 ? 28.878 -7.876 -9.410 1.00 23.38 109 ILE A CA 1
ATOM 823 C C . ILE A 1 109 ? 28.046 -7.063 -8.418 1.00 22.68 109 ILE A C 1
ATOM 824 O O . ILE A 1 109 ? 26.825 -7.177 -8.397 1.00 22.99 109 ILE A O 1
ATOM 829 N N . SER A 1 110 ? 28.725 -6.272 -7.587 1.00 21.90 110 SER A N 1
ATOM 830 C CA . SER A 1 110 ? 28.094 -5.448 -6.561 1.00 21.32 110 SER A CA 1
ATOM 831 C C . SER A 1 110 ? 27.374 -4.251 -7.179 1.00 20.63 110 SER A C 1
ATOM 832 O O . SER A 1 110 ? 27.609 -3.896 -8.326 1.00 20.29 110 SER A O 1
ATOM 835 N N . VAL A 1 111 ? 26.533 -3.605 -6.379 1.00 20.54 111 VAL A N 1
ATOM 836 C CA . VAL A 1 111 ? 25.939 -2.317 -6.725 1.00 19.83 111 VAL A CA 1
ATOM 837 C C . VAL A 1 111 ? 27.019 -1.295 -7.141 1.00 19.70 111 VAL A C 1
ATOM 838 O O . VAL A 1 111 ? 26.917 -0.711 -8.211 1.00 19.16 111 VAL A O 1
ATOM 842 N N . SER A 1 112 ? 28.049 -1.109 -6.308 1.00 19.37 112 SER A N 1
ATOM 843 C CA A SER A 1 112 ? 29.124 -0.158 -6.609 0.50 19.67 112 SER A CA 1
ATOM 844 C CA B SER A 1 112 ? 29.144 -0.177 -6.593 0.50 19.59 112 SER A CA 1
ATOM 845 C C . SER A 1 112 ? 29.759 -0.453 -7.971 1.00 19.79 112 SER A C 1
ATOM 846 O O . SER A 1 112 ? 30.002 0.462 -8.770 1.00 19.96 112 SER A O 1
ATOM 851 N N . SER A 1 113 ? 30.014 -1.728 -8.243 1.00 19.24 113 SER A N 1
ATOM 852 C CA . SER A 1 113 ? 30.632 -2.109 -9.506 1.00 19.40 113 SER A CA 1
ATOM 853 C C . SER A 1 113 ? 29.679 -1.886 -10.697 1.00 19.01 113 SER A C 1
ATOM 854 O O . SER A 1 113 ? 30.101 -1.431 -11.770 1.00 19.34 113 SER A O 1
ATOM 857 N N . VAL A 1 114 ? 28.401 -2.212 -10.514 1.00 18.17 114 VAL A N 1
ATOM 858 C CA . VAL A 1 114 ? 27.410 -1.926 -11.555 1.00 18.08 114 VAL A CA 1
ATOM 859 C C . VAL A 1 114 ? 27.362 -0.419 -11.835 1.00 19.08 114 VAL A C 1
ATOM 860 O O . VAL A 1 114 ? 27.382 0.019 -13.000 1.00 19.55 114 VAL A O 1
ATOM 864 N N . ALA A 1 115 ? 27.358 0.373 -10.767 1.00 19.10 115 ALA A N 1
ATOM 865 C CA . ALA A 1 115 ? 27.356 1.830 -10.919 1.00 19.80 115 ALA A CA 1
ATOM 866 C C . ALA A 1 115 ? 28.590 2.304 -11.680 1.00 20.16 115 ALA A C 1
ATOM 867 O O . ALA A 1 115 ? 28.488 3.200 -12.526 1.00 20.29 115 ALA A O 1
ATOM 869 N N . ASP A 1 116 ? 29.742 1.691 -11.399 1.00 19.82 116 ASP A N 1
ATOM 870 C CA . ASP A 1 116 ? 30.986 2.080 -12.064 1.00 21.24 116 ASP A CA 1
ATOM 871 C C . ASP A 1 116 ? 30.870 1.862 -13.566 1.00 21.06 116 ASP A C 1
ATOM 872 O O . ASP A 1 116 ? 31.323 2.685 -14.364 1.00 21.18 116 ASP A O 1
ATOM 877 N N . THR A 1 117 ? 30.242 0.759 -13.946 1.00 21.14 117 THR A N 1
ATOM 878 C CA . THR A 1 117 ? 30.082 0.433 -15.357 1.00 21.16 117 THR A CA 1
ATOM 879 C C . THR A 1 117 ? 29.076 1.372 -16.025 1.00 20.49 117 THR A C 1
ATOM 880 O O . THR A 1 117 ? 29.326 1.886 -17.119 1.00 20.51 117 THR A O 1
ATOM 884 N N . LEU A 1 118 ? 27.936 1.579 -15.379 1.00 19.51 118 LEU A N 1
ATOM 885 C CA . LEU A 1 118 ? 26.923 2.495 -15.923 1.00 20.54 118 LEU A CA 1
ATOM 886 C C . LEU A 1 118 ? 27.509 3.901 -16.084 1.00 20.37 118 LEU A C 1
ATOM 887 O O . LEU A 1 118 ? 27.224 4.589 -17.073 1.00 20.42 118 LEU A O 1
ATOM 892 N N . ARG A 1 119 ? 28.317 4.331 -15.113 1.00 20.49 119 ARG A N 1
ATOM 893 C CA . ARG A 1 119 ? 28.924 5.662 -15.168 1.00 20.92 119 ARG A CA 1
ATOM 894 C C . ARG A 1 119 ? 29.899 5.765 -16.351 1.00 20.82 119 ARG A C 1
ATOM 895 O O . ARG A 1 119 ? 29.951 6.792 -17.037 1.00 21.06 119 ARG A O 1
ATOM 903 N N . ARG A 1 120 ? 30.679 4.708 -16.586 1.00 20.59 120 ARG A N 1
ATOM 904 C CA . ARG A 1 120 ? 31.565 4.702 -17.751 1.00 20.68 120 ARG A CA 1
ATOM 905 C C . ARG A 1 120 ? 30.758 4.796 -19.034 1.00 20.94 120 ARG A C 1
ATOM 906 O O . ARG A 1 120 ? 31.082 5.592 -19.912 1.00 21.13 120 ARG A O 1
ATOM 914 N N . LEU A 1 121 ? 29.713 3.976 -19.137 1.00 21.24 121 LEU A N 1
ATOM 915 C CA . LEU A 1 121 ? 28.911 3.922 -20.355 1.00 21.73 121 LEU A CA 1
ATOM 916 C C . LEU A 1 121 ? 28.187 5.232 -20.631 1.00 21.91 121 LEU A C 1
ATOM 917 O O . LEU A 1 121 ? 28.239 5.735 -21.758 1.00 22.57 121 LEU A O 1
ATOM 922 N N . TYR A 1 122 ? 27.539 5.784 -19.605 1.00 21.75 122 TYR A N 1
ATOM 923 C CA . TYR A 1 122 ? 26.562 6.871 -19.800 1.00 22.84 122 TYR A CA 1
ATOM 924 C C . TYR A 1 122 ? 26.871 8.227 -19.174 1.00 23.12 122 TYR A C 1
ATOM 925 O O . TYR A 1 122 ? 26.167 9.185 -19.462 1.00 22.96 122 TYR A O 1
ATOM 934 N N . GLY A 1 123 ? 27.903 8.318 -18.341 1.00 24.18 123 GLY A N 1
ATOM 935 C CA . GLY A 1 123 ? 28.208 9.572 -17.630 1.00 25.45 123 GLY A CA 1
ATOM 936 C C . GLY A 1 123 ? 28.966 10.616 -18.452 1.00 27.22 123 GLY A C 1
ATOM 937 O O . GLY A 1 123 ? 29.432 10.329 -19.564 1.00 28.01 123 GLY A O 1
ATOM 938 N N . ALA B 2 4 ? 4.114 4.448 -24.465 1.00 27.78 54 ALA B N 1
ATOM 939 C CA . ALA B 2 4 ? 5.156 5.009 -25.375 1.00 27.62 54 ALA B CA 1
ATOM 940 C C . ALA B 2 4 ? 6.455 5.210 -24.598 1.00 27.06 54 ALA B C 1
ATOM 941 O O . ALA B 2 4 ? 7.559 5.130 -25.166 1.00 26.74 54 ALA B O 1
ATOM 942 N N . GLU B 2 5 ? 6.304 5.478 -23.300 1.00 26.30 55 GLU B N 1
ATOM 943 C CA . GLU B 2 5 ? 7.431 5.564 -22.361 1.00 24.71 55 GLU B CA 1
ATOM 944 C C . GLU B 2 5 ? 8.290 4.315 -22.544 1.00 23.21 55 GLU B C 1
ATOM 945 O O . GLU B 2 5 ? 9.443 4.415 -22.931 1.00 21.57 55 GLU B O 1
ATOM 946 N N . PHE B 2 6 ? 7.664 3.153 -22.354 1.00 21.70 56 PHE B N 1
ATOM 947 C CA . PHE B 2 6 ? 8.317 1.854 -22.541 1.00 20.34 56 PHE B CA 1
ATOM 948 C C . PHE B 2 6 ? 8.699 1.471 -23.972 1.00 18.97 56 PHE B C 1
ATOM 949 O O . PHE B 2 6 ? 9.791 0.950 -24.160 1.00 17.89 56 PHE B O 1
ATOM 957 N N . ALA B 2 7 ? 7.819 1.676 -24.956 1.00 18.37 57 ALA B N 1
ATOM 958 C CA . ALA B 2 7 ? 8.155 1.320 -26.354 1.00 18.30 57 ALA B CA 1
ATOM 959 C C . ALA B 2 7 ? 9.463 1.981 -26.805 1.00 18.11 57 ALA B C 1
ATOM 960 O O . ALA B 2 7 ? 10.335 1.315 -27.376 1.00 17.87 57 ALA B O 1
ATOM 962 N N . SER B 2 8 ? 9.627 3.273 -26.517 1.00 17.63 58 SER B N 1
ATOM 963 C CA . SER B 2 8 ? 10.863 3.959 -26.900 1.00 18.37 58 SER B CA 1
ATOM 964 C C . SER B 2 8 ? 12.085 3.370 -26.177 1.00 16.94 58 SER B C 1
ATOM 965 O O . SER B 2 8 ? 13.164 3.249 -26.755 1.00 16.66 58 SER B O 1
ATOM 968 N N . LEU B 2 9 ? 11.907 2.994 -24.915 1.00 16.29 59 LEU B N 1
ATOM 969 C CA . LEU B 2 9 ? 13.012 2.427 -24.160 1.00 15.35 59 LEU B CA 1
ATOM 970 C C . LEU B 2 9 ? 13.401 1.058 -24.742 1.00 14.55 59 LEU B C 1
ATOM 971 O O . LEU B 2 9 ? 14.588 0.758 -24.930 1.00 14.35 59 LEU B O 1
ATOM 976 N N . PHE B 2 10 ? 12.389 0.236 -25.015 1.00 14.44 60 PHE B N 1
ATOM 977 C CA . PHE B 2 10 ? 12.612 -1.087 -25.582 1.00 14.10 60 PHE B CA 1
ATOM 978 C C . PHE B 2 10 ? 13.228 -0.972 -26.970 1.00 14.64 60 PHE B C 1
ATOM 979 O O . PHE B 2 10 ? 14.145 -1.702 -27.291 1.00 14.45 60 PHE B O 1
ATOM 987 N N . ASP B 2 11 ? 12.754 -0.021 -27.773 1.00 15.27 61 ASP B N 1
ATOM 988 C CA . ASP B 2 11 ? 13.380 0.226 -29.078 1.00 16.10 61 ASP B CA 1
ATOM 989 C C . ASP B 2 11 ? 14.881 0.468 -28.917 1.00 15.83 61 ASP B C 1
ATOM 990 O O . ASP B 2 11 ? 15.724 -0.170 -29.565 1.00 15.98 61 ASP B O 1
ATOM 995 N N . THR B 2 12 ? 15.232 1.379 -28.024 1.00 15.86 62 THR B N 1
ATOM 996 C CA . THR B 2 12 ? 16.631 1.704 -27.831 1.00 16.00 62 THR B CA 1
ATOM 997 C C . THR B 2 12 ? 17.431 0.467 -27.439 1.00 15.52 62 THR B C 1
ATOM 998 O O . THR B 2 12 ? 18.514 0.235 -27.990 1.00 15.35 62 THR B O 1
ATOM 1002 N N . LEU B 2 13 ? 16.876 -0.334 -26.533 1.00 14.49 63 LEU B N 1
ATOM 1003 C CA . LEU B 2 13 ? 17.587 -1.504 -26.007 1.00 15.16 63 LEU B CA 1
ATOM 1004 C C . LEU B 2 13 ? 17.151 -2.802 -26.693 1.00 15.12 63 LEU B C 1
ATOM 1005 O O . LEU B 2 13 ? 17.222 -3.880 -26.088 1.00 14.62 63 LEU B O 1
ATOM 1010 N N . ASP B 2 14 ? 16.711 -2.713 -27.952 1.00 14.91 64 ASP B N 1
ATOM 1011 C CA . ASP B 2 14 ? 16.042 -3.854 -28.579 1.00 15.53 64 ASP B CA 1
ATOM 1012 C C . ASP B 2 14 ? 16.971 -5.065 -28.699 1.00 15.32 64 ASP B C 1
ATOM 1013 O O . ASP B 2 14 ? 16.576 -6.222 -28.436 1.00 15.56 64 ASP B O 1
ATOM 1018 N N . SER B 2 15 ? 18.207 -4.775 -29.076 1.00 15.56 65 SER B N 1
ATOM 1019 C CA A SER B 2 15 ? 19.235 -5.799 -29.280 0.50 15.18 65 SER B CA 1
ATOM 1020 C CA B SER B 2 15 ? 19.189 -5.816 -29.292 0.50 15.62 65 SER B CA 1
ATOM 1021 C C . SER B 2 15 ? 19.466 -6.585 -28.003 1.00 15.57 65 SER B C 1
ATOM 1022 O O . SER B 2 15 ? 19.451 -7.813 -28.001 1.00 15.87 65 SER B O 1
ATOM 1027 N N . THR B 2 16 ? 19.687 -5.866 -26.913 1.00 14.77 66 THR B N 1
ATOM 1028 C CA . THR B 2 16 ? 20.003 -6.525 -25.654 1.00 14.68 66 THR B CA 1
ATOM 1029 C C . THR B 2 16 ? 18.790 -7.267 -25.094 1.00 14.84 66 THR B C 1
ATOM 1030 O O . THR B 2 16 ? 18.933 -8.355 -24.544 1.00 14.25 66 THR B O 1
ATOM 1034 N N . ASN B 2 17 ? 17.602 -6.673 -25.230 1.00 15.57 67 ASN B N 1
ATOM 1035 C CA . ASN B 2 17 ? 16.368 -7.343 -24.833 1.00 16.28 67 ASN B CA 1
ATOM 1036 C C . ASN B 2 17 ? 16.198 -8.675 -25.545 1.00 16.92 67 ASN B C 1
ATOM 1037 O O . ASN B 2 17 ? 15.899 -9.675 -24.903 1.00 15.24 67 ASN B O 1
ATOM 1042 N N . LYS B 2 18 ? 16.429 -8.685 -26.855 1.00 17.76 68 LYS B N 1
ATOM 1043 C CA . LYS B 2 18 ? 16.337 -9.918 -27.647 1.00 19.34 68 LYS B CA 1
ATOM 1044 C C . LYS B 2 18 ? 17.390 -10.960 -27.237 1.00 20.29 68 LYS B C 1
ATOM 1045 O O . LYS B 2 18 ? 17.080 -12.151 -27.059 1.00 20.17 68 LYS B O 1
ATOM 1051 N N . GLU B 2 19 ? 18.618 -10.490 -27.050 1.00 21.38 69 GLU B N 1
ATOM 1052 C CA . GLU B 2 19 ? 19.733 -11.322 -26.608 1.00 23.30 69 GLU B CA 1
ATOM 1053 C C . GLU B 2 19 ? 19.429 -12.027 -25.296 1.00 23.43 69 GLU B C 1
ATOM 1054 O O . GLU B 2 19 ? 19.776 -13.191 -25.112 1.00 23.65 69 GLU B O 1
ATOM 1073 N N . VAL B 2 21 ? 16.555 -12.857 -23.957 1.00 25.90 71 VAL B N 1
ATOM 1074 C CA . VAL B 2 21 ? 15.463 -13.838 -24.034 1.00 27.73 71 VAL B CA 1
ATOM 1075 C C . VAL B 2 21 ? 16.003 -15.200 -24.479 1.00 28.46 71 VAL B C 1
ATOM 1076 O O . VAL B 2 21 ? 17.096 -15.607 -24.101 1.00 30.39 71 VAL B O 1
ATOM 1080 N N . MET C 1 1 ? -19.393 14.648 -3.325 1.00 24.90 1 MET C N 1
ATOM 1081 C CA . MET C 1 1 ? -19.033 14.985 -4.743 1.00 25.76 1 MET C CA 1
ATOM 1082 C C . MET C 1 1 ? -19.303 13.842 -5.718 1.00 25.03 1 MET C C 1
ATOM 1083 O O . MET C 1 1 ? -19.460 12.677 -5.326 1.00 25.80 1 MET C O 1
ATOM 1088 N N . ARG C 1 2 ? -19.375 14.186 -6.996 1.00 23.95 2 ARG C N 1
ATOM 1089 C CA . ARG C 1 2 ? -19.632 13.197 -8.033 1.00 22.54 2 ARG C CA 1
ATOM 1090 C C . ARG C 1 2 ? -18.320 12.641 -8.567 1.00 22.29 2 ARG C C 1
ATOM 1091 O O . ARG C 1 2 ? -17.485 13.374 -9.123 1.00 22.04 2 ARG C O 1
ATOM 1099 N N . HIS C 1 3 ? -18.149 11.338 -8.361 1.00 21.42 3 HIS C N 1
ATOM 1100 C CA . HIS C 1 3 ? -16.954 10.622 -8.751 1.00 20.99 3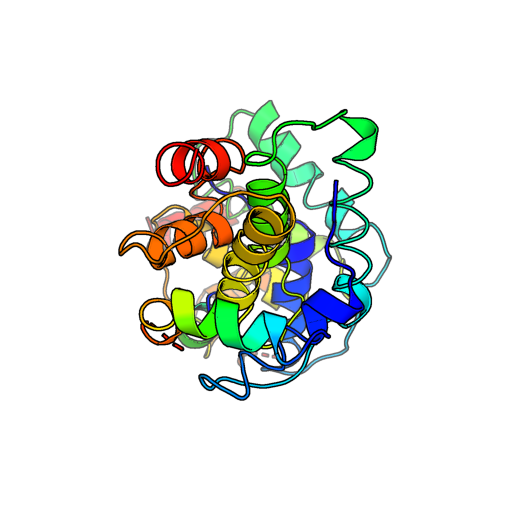 HIS C CA 1
ATOM 1101 C C . HIS C 1 3 ? -17.114 9.924 -10.094 1.00 20.95 3 HIS C C 1
ATOM 1102 O O . HIS C 1 3 ? -18.151 10.027 -10.732 1.00 20.95 3 HIS C O 1
ATOM 1109 N N . ILE C 1 4 ? -16.054 9.246 -10.513 1.00 20.79 4 ILE C N 1
ATOM 1110 C CA . ILE C 1 4 ? -16.018 8.523 -11.776 1.00 21.06 4 ILE C CA 1
ATOM 1111 C C . ILE C 1 4 ? -15.813 7.064 -11.386 1.00 20.12 4 ILE C C 1
ATOM 1112 O O . ILE C 1 4 ? -14.929 6.770 -10.583 1.00 20.04 4 ILE C O 1
ATOM 1117 N N . SER C 1 5 ? -16.655 6.170 -11.915 1.00 19.54 5 SER C N 1
ATOM 1118 C CA . SER C 1 5 ? -16.504 4.735 -11.654 1.00 19.31 5 SER C CA 1
ATOM 1119 C C . SER C 1 5 ? -15.430 4.095 -12.550 1.00 19.01 5 SER C C 1
ATOM 1120 O O . SER C 1 5 ? -15.081 4.635 -13.614 1.00 17.80 5 SER C O 1
ATOM 1123 N N . PRO C 1 6 ? -14.911 2.930 -12.133 1.00 19.68 6 PRO C N 1
ATOM 1124 C CA . PRO C 1 6 ? -14.000 2.190 -13.002 1.00 20.41 6 PRO C CA 1
ATOM 1125 C C . PRO C 1 6 ? -14.628 1.894 -14.363 1.00 20.38 6 PRO C C 1
ATOM 1126 O O . PRO C 1 6 ? -13.954 2.025 -15.385 1.00 19.58 6 PRO C O 1
ATOM 1130 N N . GLU C 1 7 ? -15.911 1.522 -14.388 1.00 20.56 7 GLU C N 1
ATOM 1131 C CA . GLU C 1 7 ? -16.557 1.246 -15.679 1.00 20.47 7 GLU C CA 1
ATOM 1132 C C . GLU C 1 7 ? -16.567 2.484 -16.576 1.00 19.94 7 GLU C C 1
ATOM 1133 O O . GLU C 1 7 ? -16.298 2.378 -17.774 1.00 19.84 7 GLU C O 1
ATOM 1136 N N . GLU C 1 8 ? -16.848 3.652 -15.988 1.00 18.67 8 GLU C N 1
ATOM 1137 C CA . GLU C 1 8 ? -16.876 4.910 -16.734 1.00 19.48 8 GLU C CA 1
ATOM 1138 C C . GLU C 1 8 ? -15.487 5.257 -17.234 1.00 18.77 8 GLU C C 1
ATOM 1139 O O . GLU C 1 8 ? -15.339 5.743 -18.358 1.00 18.76 8 GLU C O 1
ATOM 1145 N N . LEU C 1 9 ? -14.473 4.997 -16.408 1.00 18.32 9 LEU C N 1
ATOM 1146 C CA . LEU C 1 9 ? -13.100 5.314 -16.808 1.00 18.10 9 LEU C CA 1
ATOM 1147 C C . LEU C 1 9 ? -12.761 4.504 -18.054 1.00 18.34 9 LEU C C 1
ATOM 1148 O O . LEU C 1 9 ? -12.212 5.024 -19.031 1.00 17.29 9 LEU C O 1
ATOM 1153 N N . ILE C 1 10 ? -13.131 3.227 -18.018 1.00 17.99 10 ILE C N 1
ATOM 1154 C CA . ILE C 1 10 ? -12.881 2.323 -19.135 1.00 18.74 10 ILE C CA 1
ATOM 1155 C C . ILE C 1 10 ? -13.659 2.762 -20.377 1.00 18.75 10 ILE C C 1
ATOM 1156 O O . ILE C 1 10 ? -13.099 2.821 -21.466 1.00 19.15 10 ILE C O 1
ATOM 1161 N N . ALA C 1 11 ? -14.937 3.093 -20.202 1.00 19.33 11 ALA C N 1
ATOM 1162 C CA . ALA C 1 11 ? -15.782 3.523 -21.316 1.00 19.47 11 ALA C CA 1
ATOM 1163 C C . ALA C 1 11 ? -15.299 4.856 -21.920 1.00 19.64 11 ALA C C 1
ATOM 1164 O O . ALA C 1 11 ? -15.352 5.045 -23.152 1.00 19.13 11 ALA C O 1
ATOM 1166 N N . LEU C 1 12 ? -14.829 5.763 -21.053 1.00 19.39 12 LEU C N 1
ATOM 1167 C CA A LEU C 1 12 ? -14.278 7.043 -21.497 0.50 19.42 12 LEU C CA 1
ATOM 1168 C CA B LEU C 1 12 ? -14.273 7.045 -21.480 0.50 19.33 12 LEU C CA 1
ATOM 1169 C C . LEU C 1 12 ? -13.024 6.805 -22.327 1.00 19.13 12 LEU C C 1
ATOM 1170 O O . LEU C 1 12 ? -12.854 7.402 -23.380 1.00 19.33 12 LEU C O 1
ATOM 1179 N N . HIS C 1 13 ? -12.154 5.926 -21.839 1.00 18.85 13 HIS C N 1
ATOM 1180 C CA . HIS C 1 13 ? -10.963 5.525 -22.585 1.00 18.79 13 HIS C CA 1
ATOM 1181 C C . HIS C 1 13 ? -11.341 4.924 -23.941 1.00 18.85 13 HIS C C 1
ATOM 1182 O O . HIS C 1 13 ? -10.772 5.271 -24.971 1.00 18.32 13 HIS C O 1
ATOM 1189 N N . ASP C 1 14 ? -12.308 4.015 -23.934 1.00 18.28 14 ASP C N 1
ATOM 1190 C CA . ASP C 1 14 ? -12.664 3.294 -25.153 1.00 19.10 14 ASP C CA 1
ATOM 1191 C C . ASP C 1 14 ? -13.232 4.258 -26.206 1.00 18.94 14 ASP C C 1
ATOM 1192 O O . ASP C 1 14 ? -12.869 4.195 -27.385 1.00 18.41 14 ASP C O 1
ATOM 1197 N N . ALA C 1 15 ? -14.101 5.163 -25.759 1.00 18.92 15 ALA C N 1
ATOM 1198 C CA . ALA C 1 15 ? -14.662 6.200 -26.619 1.00 19.80 15 ALA C CA 1
ATOM 1199 C C . ALA C 1 15 ? -13.569 7.123 -27.167 1.00 20.02 15 ALA C C 1
ATOM 1200 O O . ALA C 1 15 ? -13.626 7.547 -28.327 1.00 20.51 15 ALA C O 1
ATOM 1202 N N . ASN C 1 16 ? -12.576 7.431 -26.341 1.00 19.29 16 ASN C N 1
ATOM 1203 C CA . ASN C 1 16 ? -11.459 8.280 -26.776 1.00 20.24 16 ASN C CA 1
ATOM 1204 C C . ASN C 1 16 ? -10.603 7.616 -27.867 1.00 20.69 16 ASN C C 1
ATOM 1205 O O . ASN C 1 16 ? -10.261 8.240 -28.896 1.00 20.65 16 ASN C O 1
ATOM 1210 N N . ILE C 1 17 ? -10.269 6.348 -27.641 1.00 21.42 17 ILE C N 1
ATOM 1211 C CA . ILE C 1 17 ? -9.586 5.542 -28.653 1.00 22.99 17 ILE C CA 1
ATOM 1212 C C . ILE C 1 17 ? -10.354 5.533 -29.982 1.00 23.13 17 ILE C C 1
ATOM 1213 O O . ILE C 1 17 ? -9.770 5.771 -31.048 1.00 23.38 17 ILE C O 1
ATOM 1218 N N . SER C 1 18 ? -11.657 5.253 -29.925 1.00 23.36 18 SER C N 1
ATOM 1219 C CA A SER C 1 18 ? -12.479 5.178 -31.134 0.50 23.31 18 SER C CA 1
ATOM 1220 C CA B SER C 1 18 ? -12.466 5.179 -31.143 0.50 23.05 18 SER C CA 1
ATOM 1221 C C . SER C 1 18 ? -12.512 6.529 -31.848 1.00 23.11 18 SER C C 1
ATOM 1222 O O . SER C 1 18 ? -12.393 6.599 -33.077 1.00 22.92 18 SER C O 1
ATOM 1227 N N . ARG C 1 19 ? -12.666 7.599 -31.074 1.00 22.34 19 ARG C N 1
ATOM 1228 C CA . ARG C 1 19 ? -12.767 8.918 -31.691 1.00 22.52 19 ARG C CA 1
ATOM 1229 C C . ARG C 1 19 ? -11.438 9.446 -32.224 1.00 22.41 19 ARG C C 1
ATOM 1230 O O . ARG C 1 19 ? -11.408 10.059 -33.293 1.00 22.61 19 ARG C O 1
ATOM 1238 N N . TYR C 1 20 ? -10.345 9.233 -31.483 1.00 22.14 20 TYR C N 1
ATOM 1239 C CA . TYR C 1 20 ? -9.087 9.898 -31.824 1.00 22.13 20 TYR C CA 1
ATOM 1240 C C . TYR C 1 20 ? -7.997 8.991 -32.388 1.00 22.53 20 TYR C C 1
ATOM 1241 O O . TYR C 1 20 ? -7.047 9.467 -33.028 1.00 23.04 20 TYR C O 1
ATOM 1250 N N . GLY C 1 21 ? -8.142 7.691 -32.168 1.00 22.86 21 GLY C N 1
ATOM 1251 C CA . GLY C 1 21 ? -7.140 6.733 -32.622 1.00 22.91 21 GLY C CA 1
ATOM 1252 C C . GLY C 1 21 ? -6.332 6.173 -31.461 1.00 23.17 21 GLY C C 1
ATOM 1253 O O . GLY C 1 21 ? -6.368 6.695 -30.334 1.00 22.73 21 GLY C O 1
ATOM 1254 N N . GLY C 1 22 ? -5.607 5.097 -31.741 1.00 23.44 22 GLY C N 1
ATOM 1255 C CA . GLY C 1 22 ? -4.745 4.477 -30.750 1.00 22.82 22 GLY C CA 1
ATOM 1256 C C . GLY C 1 22 ? -5.002 2.989 -30.662 1.00 22.57 22 GLY C C 1
ATOM 1257 O O . GLY C 1 22 ? -5.954 2.474 -31.265 1.00 22.32 22 GLY C O 1
ATOM 1258 N N . LEU C 1 23 ? -4.142 2.303 -29.913 1.00 22.71 23 LEU C N 1
ATOM 1259 C CA . LEU C 1 23 ? -4.219 0.857 -29.735 1.00 23.43 23 LEU C CA 1
ATOM 1260 C C . LEU C 1 23 ? -5.285 0.544 -28.687 1.00 23.48 23 LEU C C 1
ATOM 1261 O O . LEU C 1 23 ? -5.189 1.021 -27.552 1.00 22.81 23 LEU C O 1
ATOM 1266 N N . PRO C 1 24 ? -6.321 -0.236 -29.064 1.00 23.33 24 PRO C N 1
ATOM 1267 C CA . PRO C 1 24 ? -7.399 -0.475 -28.095 1.00 23.46 24 PRO C CA 1
ATOM 1268 C C . PRO C 1 24 ? -7.044 -1.464 -26.989 1.00 23.47 24 PRO C C 1
ATOM 1269 O O . PRO C 1 24 ? -6.017 -2.155 -27.078 1.00 22.64 24 PRO C O 1
ATOM 1273 N N . GLY C 1 25 ? -7.889 -1.508 -25.956 1.00 23.26 25 GLY C N 1
ATOM 1274 C CA . GLY C 1 25 ? -7.830 -2.546 -24.937 1.00 23.67 25 GLY C CA 1
ATOM 1275 C C . GLY C 1 25 ? -7.019 -2.229 -23.698 1.00 23.57 25 GLY C C 1
ATOM 1276 O O . GLY C 1 25 ? -6.357 -1.189 -23.613 1.00 22.59 25 GLY C O 1
ATOM 1277 N N . MET C 1 26 ? -7.054 -3.151 -22.742 1.00 24.11 26 MET C N 1
ATOM 1278 C CA . MET C 1 26 ? -6.432 -2.938 -21.437 1.00 25.49 26 MET C CA 1
ATOM 1279 C C . MET C 1 26 ? -5.153 -3.741 -21.266 1.00 25.57 26 MET C C 1
ATOM 1280 O O . MET C 1 26 ? -5.098 -4.893 -21.674 1.00 25.69 26 MET C O 1
ATOM 1285 N N . ASP C 1 28 ? -3.566 -4.330 -18.193 1.00 30.77 28 ASP C N 1
ATOM 1286 C CA . ASP C 1 28 ? -3.817 -4.891 -16.858 1.00 30.02 28 ASP C CA 1
ATOM 1287 C C . ASP C 1 28 ? -5.253 -4.538 -16.415 1.00 29.38 28 ASP C C 1
ATOM 1288 O O . ASP C 1 28 ? -5.474 -3.489 -15.815 1.00 29.15 28 ASP C O 1
ATOM 1293 N N . PRO C 1 29 ? -6.236 -5.414 -16.735 1.00 28.59 29 PRO C N 1
ATOM 1294 C CA . PRO C 1 29 ? -7.657 -5.099 -16.508 1.00 28.09 29 PRO C CA 1
ATOM 1295 C C . PRO C 1 29 ? -8.039 -4.771 -15.067 1.00 27.65 29 PRO C C 1
ATOM 1296 O O . PRO C 1 29 ? -8.932 -3.947 -14.840 1.00 27.61 29 PRO C O 1
ATOM 1300 N N . GLY C 1 30 ? -7.371 -5.404 -14.105 1.00 27.24 30 GLY C N 1
ATOM 1301 C CA . GLY C 1 30 ? -7.743 -5.254 -12.696 1.00 27.06 30 GLY C CA 1
ATOM 1302 C C . GLY C 1 30 ? -7.348 -3.902 -12.139 1.00 26.68 30 GLY C C 1
ATOM 1303 O O . GLY C 1 30 ? -7.891 -3.453 -11.120 1.00 26.82 30 GLY C O 1
ATOM 1304 N N . ARG C 1 31 ? -6.402 -3.250 -12.814 1.00 25.65 31 ARG C N 1
ATOM 1305 C CA . ARG C 1 31 ? -5.880 -1.973 -12.358 1.00 25.52 31 ARG C CA 1
ATOM 1306 C C . ARG C 1 31 ? -6.951 -0.886 -12.334 1.00 24.70 31 ARG C C 1
ATOM 1307 O O . ARG C 1 31 ? -6.855 0.015 -11.529 1.00 24.46 31 ARG C O 1
ATOM 1315 N N . ALA C 1 32 ? -7.967 -0.990 -13.197 1.00 24.19 32 ALA C N 1
ATOM 1316 C CA . ALA C 1 32 ? -8.991 0.060 -13.301 1.00 23.42 32 ALA C CA 1
ATOM 1317 C C . ALA C 1 32 ? -9.708 0.218 -11.970 1.00 23.05 32 ALA C C 1
ATOM 1318 O O . ALA C 1 32 ? -9.759 1.307 -11.416 1.00 22.75 32 ALA C O 1
ATOM 1320 N N . GLU C 1 33 ? -10.243 -0.883 -11.454 1.00 22.71 33 GLU C N 1
ATOM 1321 C CA A GLU C 1 33 ? -10.937 -0.873 -10.169 0.50 22.61 33 GLU C CA 1
ATOM 1322 C CA B GLU C 1 33 ? -10.937 -0.852 -10.172 0.50 22.76 33 GLU C CA 1
ATOM 1323 C C . GLU C 1 33 ? -9.974 -0.538 -9.028 1.00 22.68 33 GLU C C 1
ATOM 1324 O O . GLU C 1 33 ? -10.330 0.183 -8.095 1.00 23.60 33 GLU C O 1
ATOM 1329 N N . ALA C 1 34 ? -8.751 -1.055 -9.120 1.00 22.39 34 ALA C N 1
ATOM 1330 C CA . ALA C 1 34 ? -7.750 -0.876 -8.069 1.00 22.16 34 ALA C CA 1
ATOM 1331 C C . ALA C 1 34 ? -7.400 0.597 -7.964 1.00 22.14 34 ALA C C 1
ATOM 1332 O O . ALA C 1 34 ? -7.428 1.186 -6.882 1.00 22.96 34 ALA C O 1
ATOM 1334 N N . ILE C 1 35 ? -7.107 1.201 -9.103 1.00 21.71 35 ILE C N 1
ATOM 1335 C CA . ILE C 1 35 ? -6.657 2.588 -9.115 1.00 20.92 35 ILE C CA 1
ATOM 1336 C C . ILE C 1 35 ? -7.769 3.578 -8.721 1.00 20.66 35 ILE C C 1
ATOM 1337 O O . ILE C 1 35 ? -7.563 4.431 -7.854 1.00 20.28 35 ILE C O 1
ATOM 1342 N N . ILE C 1 36 ? -8.940 3.437 -9.329 1.00 20.36 36 ILE C N 1
ATOM 1343 C CA . ILE C 1 36 ? -10.084 4.311 -9.030 1.00 20.73 36 ILE C CA 1
ATOM 1344 C C . ILE C 1 36 ? -10.529 4.167 -7.561 1.00 20.41 36 ILE C C 1
ATOM 1345 O O . ILE C 1 36 ? -10.830 5.158 -6.874 1.00 20.33 36 ILE C O 1
ATOM 1350 N N . GLY C 1 37 ? -10.554 2.918 -7.097 1.00 20.33 37 GLY C N 1
ATOM 1351 C CA . GLY C 1 37 ? -10.845 2.609 -5.697 1.00 20.70 37 GLY C CA 1
ATOM 1352 C C . GLY C 1 37 ? -9.876 3.323 -4.767 1.00 20.60 37 GLY C C 1
ATOM 1353 O O . GLY C 1 37 ? -10.291 3.913 -3.742 1.00 21.48 37 GLY C O 1
ATOM 1354 N N . ARG C 1 38 ? -8.591 3.272 -5.121 1.00 20.33 38 ARG C N 1
ATOM 1355 C CA A ARG C 1 38 ? -7.549 3.893 -4.300 0.50 19.83 38 ARG C CA 1
ATOM 1356 C CA B ARG C 1 38 ? -7.551 3.888 -4.303 0.50 20.03 38 ARG C CA 1
ATOM 1357 C C . ARG C 1 38 ? -7.733 5.401 -4.285 1.00 19.87 38 ARG C C 1
ATOM 1358 O O . ARG C 1 38 ? -7.618 6.030 -3.230 1.00 19.98 38 ARG C O 1
ATOM 1363 N N . VAL C 1 39 ? -8.032 5.980 -5.455 1.00 19.58 39 VAL C N 1
ATOM 1364 C CA . VAL C 1 39 ? -8.297 7.422 -5.541 1.00 20.10 39 VAL C CA 1
ATOM 1365 C C . VAL C 1 39 ? -9.441 7.767 -4.591 1.00 19.91 39 VAL C C 1
ATOM 1366 O O . VAL C 1 39 ? -9.312 8.673 -3.751 1.00 19.63 39 VAL C O 1
ATOM 1370 N N . GLN C 1 40 ? -10.539 7.026 -4.684 1.00 19.81 40 GLN C N 1
ATOM 1371 C CA . GLN C 1 40 ? -11.720 7.353 -3.859 1.00 20.53 40 GLN C CA 1
ATOM 1372 C C . GLN C 1 40 ? -11.524 7.179 -2.345 1.00 21.05 40 GLN C C 1
ATOM 1373 O O . GLN C 1 40 ? -11.999 8.006 -1.539 1.00 21.00 40 GLN C O 1
ATOM 1379 N N . ALA C 1 41 ? -10.811 6.125 -1.958 1.00 20.67 41 ALA C N 1
ATOM 1380 C CA . ALA C 1 41 ? -10.562 5.857 -0.550 1.00 21.02 41 ALA C CA 1
ATOM 1381 C C . ALA C 1 41 ? -9.677 6.972 -0.018 1.00 21.15 41 ALA C C 1
ATOM 1382 O O . ALA C 1 41 ? -9.858 7.430 1.111 1.00 21.57 41 ALA C O 1
ATOM 1384 N N . ARG C 1 42 ? -8.725 7.414 -0.839 1.00 21.35 42 ARG C N 1
ATOM 1385 C CA A ARG C 1 42 ? -7.806 8.496 -0.407 0.50 21.58 42 ARG C CA 1
ATOM 1386 C CA B ARG C 1 42 ? -7.822 8.487 -0.485 0.50 21.77 42 ARG C CA 1
ATOM 1387 C C . ARG C 1 42 ? -8.582 9.771 -0.178 1.00 21.34 42 ARG C C 1
ATOM 1388 O O . ARG C 1 42 ? -8.313 10.477 0.798 1.00 21.05 42 ARG C O 1
ATOM 1400 N N . VAL C 1 43 ? -9.512 10.078 -1.077 1.00 20.83 43 VAL C N 1
ATOM 1401 C CA . VAL C 1 43 ? -10.338 11.266 -0.946 1.00 20.99 43 VAL C CA 1
ATOM 1402 C C . VAL C 1 43 ? -11.109 11.192 0.376 1.00 20.38 43 VAL C C 1
ATOM 1403 O O . VAL C 1 43 ? -11.172 12.174 1.122 1.00 19.89 43 VAL C O 1
ATOM 1407 N N . ALA C 1 44 ? -11.660 10.013 0.666 1.00 20.30 44 ALA C N 1
ATOM 1408 C CA . ALA C 1 44 ? -12.411 9.818 1.907 1.00 20.52 44 ALA C CA 1
ATOM 1409 C C . ALA C 1 44 ? -11.476 9.919 3.117 1.00 20.22 44 ALA C C 1
ATOM 1410 O O . ALA C 1 44 ? -11.737 10.669 4.057 1.00 20.12 44 ALA C O 1
ATOM 1412 N N . TYR C 1 45 ? -10.383 9.158 3.084 1.00 20.73 45 TYR C N 1
ATOM 1413 C CA . TYR C 1 45 ? -9.514 9.050 4.251 1.00 20.99 45 TYR C CA 1
ATOM 1414 C C . TYR C 1 45 ? -8.804 10.360 4.595 1.00 21.29 45 TYR C C 1
ATOM 1415 O O . TYR C 1 45 ? -8.723 10.729 5.772 1.00 21.11 45 TYR C O 1
ATOM 1424 N N . GLU C 1 46 ? -8.303 11.059 3.578 1.00 22.01 46 GLU C N 1
ATOM 1425 C CA . GLU C 1 46 ? -7.566 12.311 3.781 1.00 23.87 46 GLU C CA 1
ATOM 1426 C C . GLU C 1 46 ? -8.498 13.525 3.760 1.00 23.52 46 GLU C C 1
ATOM 1427 O O . GLU C 1 46 ? -8.047 14.686 3.832 1.00 23.67 46 GLU C O 1
ATOM 1433 N N . GLU C 1 47 ? -9.796 13.246 3.669 1.00 23.23 47 GLU C N 1
ATOM 1434 C CA . GLU C 1 47 ? -10.846 14.271 3.708 1.00 23.29 47 GLU C CA 1
ATOM 1435 C C . GLU C 1 47 ? -10.600 15.377 2.683 1.00 23.47 47 GLU C C 1
ATOM 1436 O O . GLU C 1 47 ? -10.589 16.554 3.032 1.00 22.67 47 GLU C O 1
ATOM 1442 N N . ILE C 1 48 ? -10.389 14.979 1.428 1.00 22.89 48 ILE C N 1
ATOM 1443 C CA . ILE C 1 48 ? -10.099 15.926 0.347 1.00 23.42 48 ILE C CA 1
ATOM 1444 C C . ILE C 1 48 ? -11.402 16.538 -0.182 1.00 23.29 48 ILE C C 1
ATOM 1445 O O . ILE C 1 48 ? -12.203 15.861 -0.827 1.00 23.74 48 ILE C O 1
ATOM 1450 N N . THR C 1 49 ? -11.604 17.821 0.102 1.00 22.86 49 THR C N 1
ATOM 1451 C CA . THR C 1 49 ? -12.832 18.528 -0.288 1.00 23.23 49 THR C CA 1
ATOM 1452 C C . THR C 1 49 ? -12.577 19.472 -1.458 1.00 22.65 49 THR C C 1
ATOM 1453 O O . THR C 1 49 ? -13.512 19.966 -2.102 1.00 23.22 49 THR C O 1
ATOM 1457 N N . ASP C 1 50 ? -11.301 19.714 -1.722 1.00 21.76 50 ASP C N 1
ATOM 1458 C CA A ASP C 1 50 ? -10.930 20.612 -2.802 0.70 21.35 50 ASP C CA 1
ATOM 1459 C CA B ASP C 1 50 ? -10.843 20.598 -2.791 0.30 21.11 50 ASP C CA 1
ATOM 1460 C C . ASP C 1 50 ? -11.036 19.912 -4.145 1.00 20.71 50 ASP C C 1
ATOM 1461 O O . ASP C 1 50 ? -10.342 18.937 -4.425 1.00 20.27 50 ASP C O 1
ATOM 1470 N N . LEU C 1 51 ? -11.933 20.420 -4.981 1.00 20.10 51 LEU C N 1
ATOM 1471 C CA . LEU C 1 51 ? -12.194 19.767 -6.271 1.00 19.77 51 LEU C CA 1
ATOM 1472 C C . LEU C 1 51 ? -10.958 19.653 -7.157 1.00 19.57 51 LEU C C 1
ATOM 1473 O O . LEU C 1 51 ? -10.807 18.685 -7.904 1.00 18.91 51 LEU C O 1
ATOM 1478 N N . PHE C 1 52 ? -10.072 20.646 -7.079 1.00 18.95 52 PHE C N 1
ATOM 1479 C CA . PHE C 1 52 ? -8.859 20.593 -7.894 1.00 18.96 52 PHE C CA 1
ATOM 1480 C C . PHE C 1 52 ? -7.824 19.574 -7.423 1.00 18.73 52 PHE C C 1
ATOM 1481 O O . PHE C 1 52 ? -7.149 18.948 -8.245 1.00 18.77 52 PHE C O 1
ATOM 1489 N N . GLU C 1 53 ? -7.717 19.380 -6.108 1.00 18.79 53 GLU C N 1
ATOM 1490 C CA A GLU C 1 53 ? -6.894 18.296 -5.575 0.50 18.91 53 GLU C CA 1
ATOM 1491 C CA B GLU C 1 53 ? -6.900 18.295 -5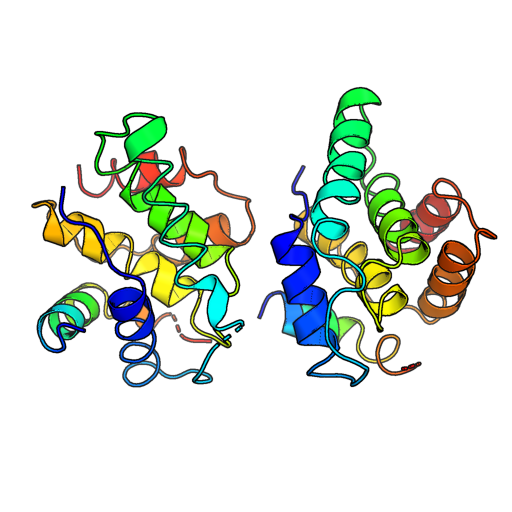.563 0.50 18.91 53 GLU C CA 1
ATOM 1492 C C . GLU C 1 53 ? -7.476 16.934 -5.969 1.00 19.25 53 GLU C C 1
ATOM 1493 O O . GLU C 1 53 ? -6.737 16.007 -6.311 1.00 19.85 53 GLU C O 1
ATOM 1498 N N . VAL C 1 54 ? -8.797 16.810 -5.922 1.00 19.25 54 VAL C N 1
ATOM 1499 C CA . VAL C 1 54 ? -9.409 15.537 -6.332 1.00 18.85 54 VAL C CA 1
ATOM 1500 C C . VAL C 1 54 ? -9.171 15.310 -7.818 1.00 19.03 54 VAL C C 1
ATOM 1501 O O . VAL C 1 54 ? -8.747 14.214 -8.211 1.00 17.81 54 VAL C O 1
ATOM 1505 N N . SER C 1 55 ? -9.436 16.332 -8.638 1.00 19.32 55 SER C N 1
ATOM 1506 C CA . SER C 1 55 ? -9.198 16.225 -10.085 1.00 20.02 55 SER C CA 1
ATOM 1507 C C . SER C 1 55 ? -7.763 15.754 -10.415 1.00 19.65 55 SER C C 1
ATOM 1508 O O . SER C 1 55 ? -7.546 14.844 -11.244 1.00 18.47 55 SER C O 1
ATOM 1511 N N . ALA C 1 56 ? -6.800 16.371 -9.729 1.00 20.09 56 ALA C N 1
ATOM 1512 C CA . ALA C 1 56 ? -5.383 16.098 -9.920 1.00 20.85 56 ALA C CA 1
ATOM 1513 C C . ALA C 1 56 ? -5.027 14.688 -9.486 1.00 20.67 56 ALA C C 1
ATOM 1514 O O . ALA C 1 56 ? -4.106 14.076 -10.056 1.00 21.40 56 ALA C O 1
ATOM 1516 N N . THR C 1 57 ? -5.740 14.184 -8.473 1.00 19.98 57 THR C N 1
ATOM 1517 C CA . THR C 1 57 ? -5.528 12.838 -7.954 1.00 19.54 57 THR C CA 1
ATOM 1518 C C . THR C 1 57 ? -5.990 11.854 -9.019 1.00 19.37 57 THR C C 1
ATOM 1519 O O . THR C 1 57 ? -5.269 10.904 -9.329 1.00 19.35 57 THR C O 1
ATOM 1523 N N . TYR C 1 58 ? -7.143 12.133 -9.639 1.00 18.86 58 TYR C N 1
ATOM 1524 C CA . TYR C 1 58 ? -7.588 11.322 -10.765 1.00 18.79 58 TYR C CA 1
ATOM 1525 C C . TYR C 1 58 ? -6.569 11.353 -11.895 1.00 18.89 58 TYR C C 1
ATOM 1526 O O . TYR C 1 58 ? -6.220 10.316 -12.473 1.00 19.24 58 TYR C O 1
ATOM 1535 N N . LEU C 1 59 ? -6.106 12.552 -12.218 1.00 19.17 59 LEU C N 1
ATOM 1536 C CA . LEU C 1 59 ? -5.203 12.701 -13.355 1.00 19.35 59 LEU C CA 1
ATOM 1537 C C . LEU C 1 59 ? -3.917 11.894 -13.155 1.00 18.92 59 LEU C C 1
ATOM 1538 O O . LEU C 1 59 ? -3.534 11.089 -14.009 1.00 18.48 59 LEU C O 1
ATOM 1543 N N . VAL C 1 60 ? -3.258 12.114 -12.023 1.00 19.17 60 VAL C N 1
ATOM 1544 C CA . VAL C 1 60 ? -1.959 11.490 -11.751 1.00 19.44 60 VAL C CA 1
ATOM 1545 C C . VAL C 1 60 ? -2.097 9.968 -11.625 1.00 20.21 60 VAL C C 1
ATOM 1546 O O . VAL C 1 60 ? -1.276 9.207 -12.176 1.00 20.15 60 VAL C O 1
ATOM 1550 N N . ALA C 1 61 ? -3.150 9.523 -10.938 1.00 20.25 61 ALA C N 1
ATOM 1551 C CA . ALA C 1 61 ? -3.332 8.083 -10.697 1.00 20.47 61 ALA C CA 1
ATOM 1552 C C . ALA C 1 61 ? -3.471 7.332 -12.014 1.00 20.02 61 ALA C C 1
ATOM 1553 O O . ALA C 1 61 ? -2.858 6.289 -12.208 1.00 20.51 61 ALA C O 1
ATOM 1555 N N . THR C 1 62 ? -4.274 7.877 -12.916 1.00 19.45 62 THR C N 1
ATOM 1556 C CA . THR C 1 62 ? -4.487 7.265 -14.220 1.00 20.32 62 THR C CA 1
ATOM 1557 C C . THR C 1 62 ? -3.280 7.436 -15.153 1.00 20.13 62 THR C C 1
ATOM 1558 O O . THR C 1 62 ? -2.875 6.489 -15.844 1.00 19.69 62 THR C O 1
ATOM 1562 N N . ALA C 1 63 ? -2.682 8.627 -15.149 1.00 19.41 63 ALA C N 1
ATOM 1563 C CA . ALA C 1 63 ? -1.532 8.904 -16.016 1.00 20.42 63 ALA C CA 1
ATOM 1564 C C . ALA C 1 63 ? -0.357 7.965 -15.729 1.00 20.25 63 ALA C C 1
ATOM 1565 O O . ALA C 1 63 ? 0.347 7.538 -16.654 1.00 20.75 63 ALA C O 1
ATOM 1567 N N . ARG C 1 64 ? -0.156 7.648 -14.449 1.00 20.49 64 ARG C N 1
ATOM 1568 C CA . ARG C 1 64 ? 0.952 6.798 -14.003 1.00 21.04 64 ARG C CA 1
ATOM 1569 C C . ARG C 1 64 ? 0.523 5.344 -13.741 1.00 20.41 64 ARG C C 1
ATOM 1570 O O . ARG C 1 64 ? 1.326 4.528 -13.267 1.00 21.11 64 ARG C O 1
ATOM 1576 N N . GLY C 1 65 ? -0.720 5.019 -14.093 1.00 19.91 65 GLY C N 1
ATOM 1577 C CA . GLY C 1 65 ? -1.330 3.754 -13.681 1.00 19.22 65 GLY C CA 1
ATOM 1578 C C . GLY C 1 65 ? -1.198 2.564 -14.617 1.00 19.17 65 GLY C C 1
ATOM 1579 O O . GLY C 1 65 ? -1.371 1.418 -14.183 1.00 18.96 65 GLY C O 1
ATOM 1580 N N . TYR C 1 66 ? -0.923 2.820 -15.896 1.00 18.63 66 TYR C N 1
ATOM 1581 C CA . TYR C 1 66 ? -0.737 1.748 -16.886 1.00 18.80 66 TYR C CA 1
ATOM 1582 C C . TYR C 1 66 ? -1.925 0.787 -16.976 1.00 18.82 66 TYR C C 1
ATOM 1583 O O . TYR C 1 66 ? -1.758 -0.418 -17.151 1.00 18.88 66 TYR C O 1
ATOM 1592 N N . ILE C 1 67 ? -3.124 1.351 -16.877 1.00 18.69 67 ILE C N 1
ATOM 1593 C CA . ILE C 1 67 ? -4.331 0.543 -16.903 1.00 18.83 67 ILE C CA 1
ATOM 1594 C C . ILE C 1 67 ? -4.546 -0.007 -18.308 1.00 18.62 67 ILE C C 1
ATOM 1595 O O . ILE C 1 67 ? -4.991 -1.148 -18.491 1.00 18.97 67 ILE C O 1
ATOM 1600 N N . PHE C 1 68 ? -4.194 0.810 -19.296 1.00 18.70 68 PHE C N 1
ATOM 1601 C CA . PHE C 1 68 ? -4.581 0.572 -20.682 1.00 18.78 68 PHE C CA 1
ATOM 1602 C C . PHE C 1 68 ? -3.374 0.355 -21.585 1.00 18.50 68 PHE C C 1
ATOM 1603 O O . PHE C 1 68 ? -2.260 0.799 -21.274 1.00 17.64 68 PHE C O 1
ATOM 1611 N N . ASN C 1 69 ? -3.611 -0.294 -22.725 1.00 18.67 69 ASN C N 1
ATOM 1612 C CA . ASN C 1 69 ? -2.578 -0.446 -23.744 1.00 19.41 69 ASN C CA 1
ATOM 1613 C C . ASN C 1 69 ? -2.115 0.874 -24.352 1.00 19.20 69 ASN C C 1
ATOM 1614 O O . ASN C 1 69 ? -0.972 0.986 -24.776 1.00 20.46 69 ASN C O 1
ATOM 1619 N N . ASP C 1 70 ? -3.005 1.864 -24.404 1.00 19.43 70 ASP C N 1
ATOM 1620 C CA . ASP C 1 70 ? -2.714 3.156 -25.041 1.00 18.68 70 ASP C CA 1
ATOM 1621 C C . ASP C 1 70 ? -3.720 4.172 -24.520 1.00 18.20 70 ASP C C 1
ATOM 1622 O O . ASP C 1 70 ? -4.708 3.807 -23.876 1.00 17.24 70 ASP C O 1
ATOM 1627 N N . ALA C 1 71 ? -3.440 5.445 -24.781 1.00 17.90 71 ALA C N 1
ATOM 1628 C CA . ALA C 1 71 ? -4.287 6.553 -24.352 1.00 18.38 71 ALA C CA 1
ATOM 1629 C C . ALA C 1 71 ? -4.443 6.662 -22.826 1.00 18.66 71 ALA C C 1
ATOM 1630 O O . ALA C 1 71 ? -5.473 7.120 -22.339 1.00 18.91 71 ALA C O 1
ATOM 1632 N N . ASN C 1 72 ? -3.420 6.259 -22.073 1.00 18.33 72 ASN C N 1
ATOM 1633 C CA . ASN C 1 72 ? -3.439 6.428 -20.613 1.00 18.90 72 ASN C CA 1
ATOM 1634 C C . ASN C 1 72 ? -3.445 7.912 -20.232 1.00 18.45 72 ASN C C 1
ATOM 1635 O O . ASN C 1 72 ? -4.279 8.373 -19.446 1.00 17.90 72 ASN C O 1
ATOM 1640 N N . LYS C 1 73 ? -2.540 8.659 -20.847 1.00 19.07 73 LYS C N 1
ATOM 1641 C CA . LYS C 1 73 ? -2.482 10.118 -20.667 1.00 18.39 73 LYS C CA 1
ATOM 1642 C C . LYS C 1 73 ? -3.762 10.837 -21.112 1.00 17.89 73 LYS C C 1
ATOM 1643 O O . LYS C 1 73 ? -4.316 11.653 -20.379 1.00 17.33 73 LYS C O 1
ATOM 1649 N N . ARG C 1 74 ? -4.250 10.532 -22.305 1.00 17.29 74 ARG C N 1
ATOM 1650 C CA . ARG C 1 74 ? -5.510 11.119 -22.754 1.00 16.55 74 ARG C CA 1
ATOM 1651 C C . ARG C 1 74 ? -6.651 10.799 -21.787 1.00 16.92 74 ARG C C 1
ATOM 1652 O O . ARG C 1 74 ? -7.438 11.675 -21.426 1.00 17.33 74 ARG C O 1
ATOM 1660 N N . THR C 1 75 ? -6.736 9.543 -21.371 1.00 17.10 75 THR C N 1
ATOM 1661 C CA . THR C 1 75 ? -7.775 9.141 -20.430 1.00 17.39 75 THR C CA 1
ATOM 1662 C C . THR C 1 75 ? -7.623 9.873 -19.103 1.00 17.59 75 THR C C 1
ATOM 1663 O O . THR C 1 75 ? -8.613 10.401 -18.586 1.00 17.93 75 THR C O 1
ATOM 1667 N N . ALA C 1 76 ? -6.391 9.951 -18.582 1.00 17.67 76 ALA C N 1
ATOM 1668 C CA . ALA C 1 76 ? -6.113 10.710 -17.348 1.00 17.27 76 ALA C CA 1
ATOM 1669 C C . ALA C 1 76 ? -6.649 12.150 -17.426 1.00 17.61 76 ALA C C 1
ATOM 1670 O O . ALA C 1 76 ? -7.401 12.607 -16.537 1.00 17.91 76 ALA C O 1
ATOM 1672 N N . LEU C 1 77 ? -6.264 12.853 -18.490 1.00 17.35 77 LEU C N 1
ATOM 1673 C CA . LEU C 1 77 ? -6.626 14.268 -18.632 1.00 18.22 77 LEU C CA 1
ATOM 1674 C C . LEU C 1 77 ? -8.142 14.427 -18.791 1.00 17.94 77 LEU C C 1
ATOM 1675 O O . LEU C 1 77 ? -8.763 15.250 -18.122 1.00 18.13 77 LEU C O 1
ATOM 1680 N N . ASN C 1 78 ? -8.735 13.625 -19.677 1.00 17.93 78 ASN C N 1
ATOM 1681 C CA . ASN C 1 78 ? -10.161 13.742 -19.925 1.00 18.05 78 ASN C CA 1
ATOM 1682 C C . ASN C 1 78 ? -10.982 13.412 -18.682 1.00 18.25 78 ASN C C 1
ATOM 1683 O O . ASN C 1 78 ? -11.979 14.081 -18.376 1.00 17.86 78 ASN C O 1
ATOM 1688 N N . SER C 1 79 ? -10.539 12.412 -17.932 1.00 18.37 79 SER C N 1
ATOM 1689 C CA A SER C 1 79 ? -11.254 12.015 -16.719 0.70 18.56 79 SER C CA 1
ATOM 1690 C CA B SER C 1 79 ? -11.271 12.023 -16.735 0.30 18.38 79 SER C CA 1
ATOM 1691 C C . SER C 1 79 ? -11.157 13.083 -15.641 1.00 18.51 79 SER C C 1
ATOM 1692 O O . SER C 1 79 ? -12.141 13.376 -14.958 1.00 19.58 79 SER C O 1
ATOM 1697 N N . ALA C 1 80 ? -9.965 13.649 -15.483 1.00 18.48 80 ALA C N 1
ATOM 1698 C CA . ALA C 1 80 ? -9.738 14.714 -14.510 1.00 18.82 80 ALA C CA 1
ATOM 1699 C C . ALA C 1 80 ? -10.698 15.862 -14.784 1.00 18.99 80 ALA C C 1
ATOM 1700 O O . ALA C 1 80 ? -11.314 16.399 -13.868 1.00 18.67 80 ALA C O 1
ATOM 1702 N N . LEU C 1 81 ? -10.810 16.234 -16.057 1.00 18.58 81 LEU C N 1
ATOM 1703 C CA . LEU C 1 81 ? -11.660 17.362 -16.448 1.00 19.79 81 LEU C CA 1
ATOM 1704 C C . LEU C 1 81 ? -13.156 17.011 -16.451 1.00 19.31 81 LEU C C 1
ATOM 1705 O O . LEU C 1 81 ? -14.008 17.866 -16.140 1.00 18.95 81 LEU C O 1
ATOM 1710 N N . LEU C 1 82 ? -13.470 15.756 -16.771 1.00 19.02 82 LEU C N 1
ATOM 1711 C CA . LEU C 1 82 ? -14.833 15.253 -16.594 1.00 19.06 82 LEU C CA 1
ATOM 1712 C C . LEU C 1 82 ? -15.254 15.402 -15.139 1.00 18.46 82 LEU C C 1
ATOM 1713 O O . LEU C 1 82 ? -16.363 15.873 -14.859 1.00 18.17 82 LEU C O 1
ATOM 1718 N N . PHE C 1 83 ? -14.370 14.995 -14.232 1.00 17.59 83 PHE C N 1
ATOM 1719 C CA . PHE C 1 83 ? -14.647 15.091 -12.818 1.00 18.14 83 PHE C CA 1
ATOM 1720 C C . PHE C 1 83 ? -14.993 16.533 -12.471 1.00 18.38 83 PHE C C 1
ATOM 1721 O O . PHE C 1 83 ? -16.007 16.797 -11.811 1.00 18.54 83 PHE C O 1
ATOM 1729 N N . LEU C 1 84 ? -14.170 17.468 -12.940 1.00 18.50 84 LEU C N 1
ATOM 1730 C CA . LEU C 1 84 ? -14.393 18.880 -12.614 1.00 19.15 84 LEU C CA 1
ATOM 1731 C C . LEU C 1 84 ? -15.741 19.355 -13.136 1.00 18.65 84 LEU C C 1
ATOM 1732 O O . LEU C 1 84 ? -16.514 19.981 -12.410 1.00 18.24 84 LEU C O 1
ATOM 1737 N N . ARG C 1 85 ? -16.029 19.030 -14.392 1.00 18.69 85 ARG C N 1
ATOM 1738 C CA . ARG C 1 85 ? -17.263 19.483 -15.034 1.00 19.00 85 ARG C CA 1
ATOM 1739 C C . ARG C 1 85 ? -18.479 18.913 -14.275 1.00 19.09 85 ARG C C 1
ATOM 1740 O O . ARG C 1 85 ? -19.461 19.628 -14.029 1.00 19.57 85 ARG C O 1
ATOM 1748 N N . ARG C 1 86 ? -18.390 17.636 -13.881 1.00 18.95 86 ARG C N 1
ATOM 1749 C CA . ARG C 1 86 ? -19.499 16.971 -13.176 1.00 18.65 86 ARG C CA 1
ATOM 1750 C C . ARG C 1 86 ? -19.795 17.628 -11.826 1.00 19.29 86 ARG C C 1
ATOM 1751 O O . ARG C 1 86 ? -20.888 17.450 -11.277 1.00 19.87 86 ARG C O 1
ATOM 1759 N N . ASN C 1 87 ? -18.805 18.342 -11.288 1.00 19.66 87 ASN C N 1
ATOM 1760 C CA . ASN C 1 87 ? -18.939 19.048 -10.008 1.00 19.88 87 ASN C CA 1
ATOM 1761 C C . ASN C 1 87 ? -19.091 20.573 -10.102 1.00 19.96 87 ASN C C 1
ATOM 1762 O O . ASN C 1 87 ? -18.830 21.304 -9.137 1.00 20.56 87 ASN C O 1
ATOM 1767 N N . GLY C 1 88 ? -19.526 21.031 -11.267 1.00 19.69 88 GLY C N 1
ATOM 1768 C CA . GLY C 1 88 ? -19.939 22.423 -11.465 1.00 20.42 88 GLY C CA 1
ATOM 1769 C C . GLY C 1 88 ? -18.814 23.376 -11.837 1.00 20.81 88 GLY C C 1
ATOM 1770 O O . GLY C 1 88 ? -19.019 24.587 -11.850 1.00 21.18 88 GLY C O 1
ATOM 1771 N N . VAL C 1 89 ? -17.626 22.837 -12.120 1.00 21.44 89 VAL C N 1
ATOM 1772 C CA . VAL C 1 89 ? -16.504 23.648 -12.616 1.00 22.82 89 VAL C CA 1
ATOM 1773 C C . VAL C 1 89 ? -16.560 23.738 -14.140 1.00 23.86 89 VAL C C 1
ATOM 1774 O O . VAL C 1 89 ? -16.612 22.706 -14.838 1.00 24.34 89 VAL C O 1
ATOM 1778 N N . GLN C 1 90 ? -16.577 24.965 -14.656 1.00 24.84 90 GLN C N 1
ATOM 1779 C CA . GLN C 1 90 ? -16.539 25.158 -16.097 1.00 26.18 90 GLN C CA 1
ATOM 1780 C C . GLN C 1 90 ? -15.139 24.861 -16.620 1.00 25.19 90 GLN C C 1
ATOM 1781 O O . GLN C 1 90 ? -14.155 25.487 -16.204 1.00 25.78 90 GLN C O 1
ATOM 1787 N N . VAL C 1 91 ? -15.061 23.908 -17.541 1.00 24.04 91 VAL C N 1
ATOM 1788 C CA . VAL C 1 91 ? -13.786 23.551 -18.151 1.00 23.07 91 VAL C CA 1
ATOM 1789 C C . VAL C 1 91 ? -13.734 23.960 -19.633 1.00 22.53 91 VAL C C 1
ATOM 1790 O O . VAL C 1 91 ? -14.767 24.102 -20.297 1.00 22.04 91 VAL C O 1
ATOM 1794 N N . PHE C 1 92 ? -12.519 24.178 -20.121 1.00 21.45 92 PHE C N 1
ATOM 1795 C CA . PHE C 1 92 ? -12.296 24.585 -21.505 1.00 21.06 92 PHE C CA 1
ATOM 1796 C C . PHE C 1 92 ? -10.895 24.123 -21.869 1.00 20.89 92 PHE C C 1
ATOM 1797 O O . PHE C 1 92 ? -10.094 23.830 -20.977 1.00 20.63 92 PHE C O 1
ATOM 1805 N N . ASP C 1 93 ? -10.608 24.025 -23.160 1.00 20.78 93 ASP C N 1
ATOM 1806 C CA . ASP C 1 93 ? -9.308 23.543 -23.615 1.00 21.37 93 ASP C CA 1
ATOM 1807 C C . ASP C 1 93 ? -8.253 24.620 -23.432 1.00 21.71 93 ASP C C 1
ATOM 1808 O O . ASP C 1 93 ? -8.554 25.813 -23.477 1.00 21.04 93 ASP C O 1
ATOM 1813 N N . SER C 1 94 ? -7.014 24.178 -23.226 1.00 22.21 94 SER C N 1
ATOM 1814 C CA . SER C 1 94 ? -5.900 25.087 -23.004 1.00 23.40 94 SER C CA 1
ATOM 1815 C C . SER C 1 94 ? -4.645 24.467 -23.593 1.00 22.54 94 SER C C 1
ATOM 1816 O O . SER C 1 94 ? -4.467 23.250 -23.517 1.00 21.79 94 SER C O 1
ATOM 1819 N N . PRO C 1 95 ? -3.765 25.298 -24.178 1.00 22.48 95 PRO C N 1
ATOM 1820 C CA . PRO C 1 95 ? -2.588 24.721 -24.836 1.00 22.61 95 PRO C CA 1
ATOM 1821 C C . PRO C 1 95 ? -1.594 24.013 -23.888 1.00 22.58 95 PRO C C 1
ATOM 1822 O O . PRO C 1 95 ? -0.761 23.254 -24.369 1.00 23.55 95 PRO C O 1
ATOM 1826 N N . GLU C 1 96 ? -1.684 24.238 -22.575 1.00 22.23 96 GLU C N 1
ATOM 1827 C CA A GLU C 1 96 ? -0.758 23.578 -21.629 0.50 21.99 96 GLU C CA 1
ATOM 1828 C CA B GLU C 1 96 ? -0.774 23.599 -21.605 0.50 22.64 96 GLU C CA 1
ATOM 1829 C C . GLU C 1 96 ? -1.258 22.235 -21.094 1.00 21.69 96 GLU C C 1
ATOM 1830 O O . GLU C 1 96 ? -0.534 21.547 -20.368 1.00 21.00 96 GLU C O 1
ATOM 1841 N N . LEU C 1 97 ? -2.478 21.848 -21.462 1.00 20.93 97 LEU C N 1
ATOM 1842 C CA . LEU C 1 97 ? -3.051 20.607 -20.927 1.00 20.40 97 LEU C CA 1
ATOM 1843 C C . LEU C 1 97 ? -2.246 19.362 -21.298 1.00 20.44 97 LEU C C 1
ATOM 1844 O O . LEU C 1 97 ? -2.068 18.489 -20.462 1.00 20.13 97 LEU C O 1
ATOM 1849 N N . ALA C 1 98 ? -1.768 19.274 -22.541 1.00 20.20 98 ALA C N 1
ATOM 1850 C CA . ALA C 1 98 ? -1.063 18.070 -22.972 1.00 20.73 98 ALA C CA 1
ATOM 1851 C C . ALA C 1 98 ? 0.236 17.883 -22.183 1.00 20.69 98 ALA C C 1
ATOM 1852 O O . ALA C 1 98 ? 0.491 16.800 -21.638 1.00 20.38 98 ALA C O 1
ATOM 1854 N N . ASP C 1 99 ? 1.042 18.942 -22.110 1.00 20.29 99 ASP C N 1
ATOM 1855 C CA . ASP C 1 99 ? 2.325 18.879 -21.418 1.00 20.63 99 ASP C CA 1
ATOM 1856 C C . ASP C 1 99 ? 2.153 18.722 -19.907 1.00 20.25 99 ASP C C 1
ATOM 1857 O O . ASP C 1 99 ? 2.973 18.076 -19.250 1.00 19.93 99 ASP C O 1
ATOM 1862 N N . LEU C 1 100 ? 1.101 19.335 -19.349 1.00 20.49 100 LEU C N 1
ATOM 1863 C CA . LEU C 1 100 ? 0.754 19.112 -17.949 1.00 21.11 100 LEU C CA 1
ATOM 1864 C C . LEU C 1 100 ? 0.602 17.619 -17.663 1.00 20.34 100 LEU C C 1
ATOM 1865 O O . LEU C 1 100 ? 1.146 17.089 -16.683 1.00 20.73 100 LEU C O 1
ATOM 1870 N N . THR C 1 101 ? -0.135 16.942 -18.534 1.00 19.93 101 THR C N 1
ATOM 1871 C CA . THR C 1 101 ? -0.422 15.512 -18.375 1.00 19.72 101 THR C CA 1
ATOM 1872 C C . THR C 1 101 ? 0.842 14.670 -18.549 1.00 19.93 101 THR C C 1
ATOM 1873 O O . THR C 1 101 ? 1.114 13.764 -17.756 1.00 20.03 101 THR C O 1
ATOM 1877 N N . VAL C 1 102 ? 1.615 14.986 -19.582 1.00 20.52 102 VAL C N 1
ATOM 1878 C CA . VAL C 1 102 ? 2.926 14.365 -19.800 1.00 21.55 102 VAL C CA 1
ATOM 1879 C C . VAL C 1 102 ? 3.789 14.461 -18.530 1.00 21.24 102 VAL C C 1
ATOM 1880 O O . VAL C 1 102 ? 4.350 13.462 -18.063 1.00 20.84 102 VAL C O 1
ATOM 1884 N N . GLY C 1 103 ? 3.891 15.664 -17.974 1.00 21.36 103 GLY C N 1
ATOM 1885 C CA . GLY C 1 103 ? 4.716 15.873 -16.779 1.00 21.88 103 GLY C CA 1
ATOM 1886 C C . GLY C 1 103 ? 4.165 15.058 -15.617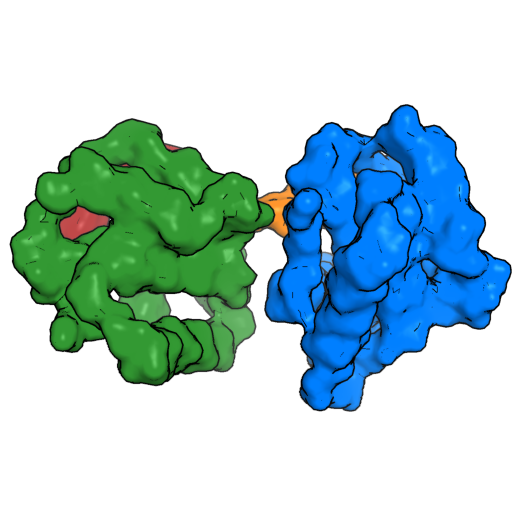 1.00 22.26 103 GLY C C 1
ATOM 1887 O O . GLY C 1 103 ? 4.934 14.474 -14.836 1.00 21.99 103 GLY C O 1
ATOM 1888 N N . ALA C 1 104 ? 2.833 15.001 -15.510 1.00 21.99 104 ALA C N 1
ATOM 1889 C CA . ALA C 1 104 ? 2.200 14.181 -14.472 1.00 22.29 104 ALA C CA 1
ATOM 1890 C C . ALA C 1 104 ? 2.562 12.697 -14.650 1.00 22.46 104 ALA C C 1
ATOM 1891 O O . ALA C 1 104 ? 2.912 12.010 -13.684 1.00 22.93 104 ALA C O 1
ATOM 1893 N N . ALA C 1 105 ? 2.506 12.223 -15.890 1.00 22.57 105 ALA C N 1
ATOM 1894 C CA . ALA C 1 105 ? 2.681 10.798 -16.184 1.00 23.31 105 ALA C CA 1
ATOM 1895 C C . ALA C 1 105 ? 4.085 10.302 -15.854 1.00 23.82 105 ALA C C 1
ATOM 1896 O O . ALA C 1 105 ? 4.279 9.118 -15.537 1.00 22.83 105 ALA C O 1
ATOM 1898 N N . THR C 1 106 ? 5.062 11.206 -15.953 1.00 24.69 106 THR C N 1
ATOM 1899 C CA . THR C 1 106 ? 6.473 10.867 -15.722 1.00 26.19 106 THR C CA 1
ATOM 1900 C C . THR C 1 106 ? 6.901 11.141 -14.284 1.00 26.75 106 THR C C 1
ATOM 1901 O O . THR C 1 106 ? 8.011 10.776 -13.880 1.00 27.97 106 THR C O 1
ATOM 1905 N N . GLY C 1 107 ? 6.028 11.801 -13.522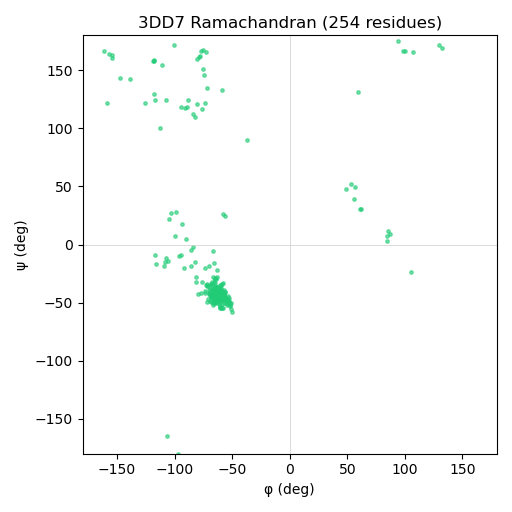 1.00 27.19 107 GLY C N 1
ATOM 1906 C CA . GLY C 1 107 ? 6.332 12.209 -12.151 1.00 27.09 107 GLY C CA 1
ATOM 1907 C C . GLY C 1 107 ? 7.090 13.523 -12.018 1.00 27.03 107 GLY C C 1
ATOM 1908 O O . GLY C 1 107 ? 7.445 13.927 -10.905 1.00 27.33 107 GLY C O 1
ATOM 1909 N N . GLU C 1 108 ? 7.342 14.194 -13.143 1.00 26.10 108 GLU C N 1
ATOM 1910 C CA . GLU C 1 108 ? 7.988 15.511 -13.128 1.00 25.44 108 GLU C CA 1
ATOM 1911 C C . GLU C 1 108 ? 7.057 16.594 -12.560 1.00 24.76 108 GLU C C 1
ATOM 1912 O O . GLU C 1 108 ? 7.507 17.663 -12.159 1.00 24.60 108 GLU C O 1
ATOM 1915 N N . ILE C 1 109 ? 5.758 16.315 -12.532 1.00 23.23 109 ILE C N 1
ATOM 1916 C CA . ILE C 1 109 ? 4.775 17.257 -11.987 1.00 22.52 109 ILE C CA 1
ATOM 1917 C C . ILE C 1 109 ? 3.952 16.546 -10.910 1.00 22.29 109 ILE C C 1
ATOM 1918 O O . ILE C 1 109 ? 3.312 15.522 -11.184 1.00 21.78 109 ILE C O 1
ATOM 1923 N N . SER C 1 110 ? 3.962 17.083 -9.692 1.00 21.52 110 SER C N 1
ATOM 1924 C CA . SER C 1 110 ? 3.281 16.420 -8.570 1.00 21.17 110 SER C CA 1
ATOM 1925 C C . SER C 1 110 ? 1.769 16.618 -8.624 1.00 20.52 110 SER C C 1
ATOM 1926 O O . SER C 1 110 ? 1.275 17.484 -9.349 1.00 19.66 110 SER C O 1
ATOM 1929 N N . VAL C 1 111 ? 1.040 15.840 -7.826 1.00 20.49 111 VAL C N 1
ATOM 1930 C CA . VAL C 1 111 ? -0.402 16.043 -7.666 1.00 20.95 111 VAL C CA 1
ATOM 1931 C C . VAL C 1 111 ? -0.734 17.467 -7.215 1.00 20.37 111 VAL C C 1
ATOM 1932 O O . VAL C 1 111 ? -1.637 18.111 -7.757 1.00 20.08 111 VAL C O 1
ATOM 1936 N N . SER C 1 112 ? -0.013 17.966 -6.215 1.00 20.15 112 SER C N 1
ATOM 1937 C CA A SER C 1 112 ? -0.275 19.312 -5.704 0.50 20.20 112 SER C CA 1
ATOM 1938 C CA B SER C 1 112 ? -0.293 19.308 -5.710 0.50 20.53 112 SER C CA 1
ATOM 1939 C C . SER C 1 112 ? -0.068 20.343 -6.809 1.00 20.02 112 SER C C 1
ATOM 1940 O O . SER C 1 112 ? -0.849 21.298 -6.939 1.00 19.84 112 SER C O 1
ATOM 1945 N N . SER C 1 113 ? 0.966 20.123 -7.624 1.00 19.51 113 SER C N 1
ATOM 1946 C CA . SER C 1 113 ? 1.292 21.023 -8.731 1.00 19.36 113 SER C CA 1
ATOM 1947 C C . SER C 1 113 ? 0.225 20.964 -9.826 1.00 19.52 113 SER C C 1
ATOM 1948 O O . SER C 1 113 ? -0.236 22.011 -10.307 1.00 18.97 113 SER C O 1
ATOM 1951 N N . VAL C 1 114 ? -0.181 19.750 -10.205 1.00 19.08 114 VAL C N 1
ATOM 1952 C CA . VAL C 1 114 ? -1.324 19.588 -11.104 1.00 20.22 114 VAL C CA 1
ATOM 1953 C C . VAL C 1 114 ? -2.568 20.356 -10.579 1.00 20.50 114 VAL C C 1
ATOM 1954 O O . VAL C 1 114 ? -3.188 21.125 -11.325 1.00 20.49 114 VAL C O 1
ATOM 1958 N N . ALA C 1 115 ? -2.896 20.171 -9.296 1.00 21.00 115 ALA C N 1
ATOM 1959 C CA . ALA C 1 115 ? -4.050 20.848 -8.689 1.00 21.85 115 ALA C CA 1
ATOM 1960 C C . ALA C 1 115 ? -3.976 22.369 -8.840 1.00 21.88 115 ALA C C 1
ATOM 1961 O O . ALA C 1 115 ? -4.937 23.009 -9.284 1.00 21.42 115 ALA C O 1
ATOM 1963 N N . ASP C 1 116 ? -2.827 22.938 -8.477 1.00 22.77 116 ASP C N 1
ATOM 1964 C CA . ASP C 1 116 ? -2.599 24.384 -8.564 1.00 23.65 116 ASP C CA 1
ATOM 1965 C C . ASP C 1 116 ? -2.792 24.895 -9.990 1.00 23.54 116 ASP C C 1
ATOM 1966 O O . ASP C 1 116 ? -3.408 25.944 -10.212 1.00 23.07 116 ASP C O 1
ATOM 1971 N N . THR C 1 117 ? -2.246 24.150 -10.951 1.00 23.56 117 THR C N 1
ATOM 1972 C CA . THR C 1 117 ? -2.324 24.524 -12.361 1.00 23.33 117 THR C CA 1
ATOM 1973 C C . THR C 1 117 ? -3.781 24.490 -12.846 1.00 22.64 117 THR C C 1
ATOM 1974 O O . THR C 1 117 ? -4.274 25.457 -13.424 1.00 22.21 117 THR C O 1
ATOM 1978 N N . LEU C 1 118 ? -4.479 23.397 -12.558 1.00 21.91 118 LEU C N 1
ATOM 1979 C CA . LEU C 1 118 ? -5.910 23.316 -12.856 1.00 21.49 118 LEU C CA 1
ATOM 1980 C C . LEU C 1 118 ? -6.694 24.440 -12.168 1.00 21.69 118 LEU C C 1
ATOM 1981 O O . LEU C 1 118 ? -7.571 25.052 -12.787 1.00 21.85 118 LEU C O 1
ATOM 1986 N N . ARG C 1 119 ? -6.357 24.742 -10.908 1.00 21.79 119 ARG C N 1
ATOM 1987 C CA A ARG C 1 119 ? -7.038 25.792 -10.150 0.70 22.44 119 ARG C CA 1
ATOM 1988 C CA B ARG C 1 119 ? -7.073 25.789 -10.168 0.30 22.14 119 ARG C CA 1
ATOM 1989 C C . ARG C 1 119 ? -6.854 27.175 -10.781 1.00 22.33 119 ARG C C 1
ATOM 1990 O O . ARG C 1 119 ? -7.777 27.989 -10.822 1.00 22.38 119 ARG C O 1
ATOM 2005 N N . ARG C 1 120 ? -5.644 27.441 -11.268 1.00 23.06 120 ARG C N 1
ATOM 2006 C CA . ARG C 1 120 ? -5.356 28.729 -11.902 1.00 24.04 120 ARG C CA 1
ATOM 2007 C C . ARG C 1 120 ? -6.133 28.868 -13.212 1.00 24.58 120 ARG C C 1
ATOM 2008 O O . ARG C 1 120 ? -6.590 29.957 -13.563 1.00 25.32 120 ARG C O 1
ATOM 2016 N N . LEU C 1 121 ? -6.300 27.751 -13.913 1.00 24.71 121 LEU C N 1
ATOM 2017 C CA . LEU C 1 121 ? -7.049 27.733 -15.160 1.00 25.22 121 LEU C CA 1
ATOM 2018 C C . LEU C 1 121 ? -8.556 27.895 -14.974 1.00 25.13 121 LEU C C 1
ATOM 2019 O O . LEU C 1 121 ? -9.170 28.708 -15.666 1.00 24.75 121 LEU C O 1
ATOM 2024 N N . TYR C 1 122 ? -9.138 27.106 -14.059 1.00 25.03 122 TYR C N 1
ATOM 2025 C CA . TYR C 1 122 ? -10.597 26.940 -13.970 1.00 24.86 122 TYR C CA 1
ATOM 2026 C C . TYR C 1 122 ? -11.268 27.425 -12.688 1.00 25.74 122 TYR C C 1
ATOM 2027 O O . TYR C 1 122 ? -12.495 27.569 -12.657 1.00 26.28 122 TYR C O 1
ATOM 2036 N N . GLY C 1 123 ? -10.484 27.630 -11.634 1.00 25.80 123 GLY C N 1
ATOM 2037 C CA . GLY C 1 123 ? -11.034 28.001 -10.322 1.00 26.14 123 GLY C CA 1
ATOM 2038 C C . GLY C 1 123 ? -11.565 29.415 -10.343 1.00 26.95 123 GLY C C 1
ATOM 2039 O O . GLY C 1 123 ? -11.085 30.245 -11.114 1.00 27.00 123 GLY C O 1
ATOM 2040 N N . ALA D 2 1 ? -20.417 4.693 -21.315 1.00 25.83 51 ALA D N 1
ATOM 2041 C CA . ALA D 2 1 ? -20.434 5.199 -19.899 1.00 25.81 51 ALA D CA 1
ATOM 2042 C C . ALA D 2 1 ? -21.639 6.131 -19.930 1.00 24.37 51 ALA D C 1
ATOM 2043 O O . ALA D 2 1 ? -22.720 5.690 -19.818 1.00 23.94 51 ALA D O 1
ATOM 2044 N N . LEU D 2 2 ? -21.417 7.434 -20.086 1.00 25.30 52 LEU D N 1
ATOM 2045 C CA . LEU D 2 2 ? -22.477 8.299 -20.644 1.00 23.44 52 LEU D CA 1
ATOM 2046 C C . LEU D 2 2 ? -21.934 8.749 -22.000 1.00 21.93 52 LEU D C 1
ATOM 2047 O O . LEU D 2 2 ? -21.111 9.660 -22.046 1.00 21.40 52 LEU D O 1
ATOM 2048 N N . ASP D 2 3 ? -22.378 8.114 -23.092 1.00 21.00 53 ASP D N 1
ATOM 2049 C CA A ASP D 2 3 ? -21.875 8.407 -24.449 0.50 20.29 53 ASP D CA 1
ATOM 2050 C CA B ASP D 2 3 ? -21.785 8.416 -24.397 0.50 20.33 53 ASP D CA 1
ATOM 2051 C C . ASP D 2 3 ? -21.927 9.892 -24.776 1.00 19.12 53 ASP D C 1
ATOM 2052 O O . ASP D 2 3 ? -20.948 10.486 -25.204 1.00 18.66 53 ASP D O 1
ATOM 2061 N N . ALA D 2 4 ? -23.117 10.475 -24.600 1.00 18.01 54 ALA D N 1
ATOM 2062 C CA . ALA D 2 4 ? -23.323 11.890 -24.949 1.00 16.55 54 ALA D CA 1
ATOM 2063 C C . ALA D 2 4 ? -22.496 12.828 -24.055 1.00 15.86 54 ALA D C 1
ATOM 2064 O O . ALA D 2 4 ? -21.926 13.824 -24.532 1.00 14.34 54 ALA D O 1
ATOM 2066 N N . GLU D 2 5 ? -22.406 12.486 -22.772 1.00 14.78 55 GLU D N 1
ATOM 2067 C CA . GLU D 2 5 ? -21.607 13.275 -21.826 1.00 14.95 55 GLU D CA 1
ATOM 2068 C C . GLU D 2 5 ? -20.134 13.255 -22.207 1.00 14.50 55 GLU D C 1
ATOM 2069 O O . GLU D 2 5 ? -19.471 14.302 -22.221 1.00 14.52 55 GLU D O 1
ATOM 2075 N N . PHE D 2 6 ? -19.622 12.069 -22.523 1.00 13.91 56 PHE D N 1
ATOM 2076 C CA . PHE D 2 6 ? -18.243 11.937 -22.975 1.00 15.12 56 PHE D CA 1
ATOM 2077 C C . PHE D 2 6 ? -18.034 12.751 -24.252 1.00 15.10 56 PHE D C 1
ATOM 2078 O O . PHE D 2 6 ? -17.045 13.488 -24.366 1.00 16.03 56 PHE D O 1
ATOM 2086 N N . ALA D 2 7 ? -18.985 12.647 -25.184 1.00 15.77 57 ALA D N 1
ATOM 2087 C CA . ALA D 2 7 ? -18.872 13.303 -26.491 1.00 16.55 57 ALA D CA 1
ATOM 2088 C C . ALA D 2 7 ? -18.707 14.820 -26.377 1.00 16.49 57 ALA D C 1
ATOM 2089 O O . ALA D 2 7 ? -17.854 15.400 -27.051 1.00 16.44 57 ALA D O 1
ATOM 2091 N N . SER D 2 8 ? -19.512 15.448 -25.517 1.00 16.67 58 SER D N 1
ATOM 2092 C CA . SER D 2 8 ? -19.443 16.909 -25.331 1.00 16.55 58 SER D CA 1
ATOM 2093 C C . SER D 2 8 ? -18.130 17.312 -24.658 1.00 16.46 58 SER D C 1
ATOM 2094 O O . SER D 2 8 ? -17.567 18.378 -24.947 1.00 16.19 58 SER D O 1
ATOM 2097 N N . LEU D 2 9 ? -17.632 16.450 -23.774 1.00 16.61 59 LEU D N 1
ATOM 2098 C CA . LEU D 2 9 ? -16.359 16.715 -23.128 1.00 16.18 59 LEU D CA 1
ATOM 2099 C C . LEU D 2 9 ? -15.230 16.681 -24.160 1.00 16.02 59 LEU D C 1
ATOM 2100 O O . LEU D 2 9 ? -14.422 17.612 -24.235 1.00 15.89 59 LEU D O 1
ATOM 2105 N N . PHE D 2 10 ? -15.189 15.606 -24.951 1.00 16.17 60 PHE D N 1
ATOM 2106 C CA . PHE D 2 10 ? -14.253 15.495 -26.069 1.00 16.01 60 PHE D CA 1
ATOM 2107 C C . PHE D 2 10 ? -14.373 16.716 -26.992 1.00 16.45 60 PHE D C 1
ATOM 2108 O O . PHE D 2 10 ? -13.357 17.275 -27.399 1.00 16.60 60 PHE D O 1
ATOM 2116 N N . ASP D 2 11 ? -15.608 17.133 -27.305 1.00 16.31 61 ASP D N 1
ATOM 2117 C CA . ASP D 2 11 ? -15.842 18.343 -28.112 1.00 16.21 61 ASP D CA 1
ATOM 2118 C C . ASP D 2 11 ? -15.073 19.516 -27.529 1.00 16.24 61 ASP D C 1
ATOM 2119 O O . ASP D 2 11 ? -14.246 20.118 -28.205 1.00 15.84 61 ASP D O 1
ATOM 2124 N N . THR D 2 12 ? -15.308 19.788 -26.247 1.00 15.85 62 THR D N 1
ATOM 2125 C CA . THR D 2 12 ? -14.628 20.877 -25.536 1.00 16.02 62 THR D CA 1
ATOM 2126 C C . THR D 2 12 ? -13.085 20.752 -25.569 1.00 15.42 62 THR D C 1
ATOM 2127 O O . THR D 2 12 ? -12.368 21.760 -25.706 1.00 15.22 62 THR D O 1
ATOM 2131 N N . LEU D 2 13 ? -12.576 19.528 -25.441 1.00 14.61 63 LEU D N 1
ATOM 2132 C CA . LEU D 2 13 ? -11.128 19.299 -25.386 1.00 15.23 63 LEU D CA 1
ATOM 2133 C C . LEU D 2 13 ? -10.583 18.766 -26.715 1.00 15.21 63 LEU D C 1
ATOM 2134 O O . LEU D 2 13 ? -9.567 18.072 -26.738 1.00 14.98 63 LEU D O 1
ATOM 2139 N N . ASP D 2 14 ? -11.259 19.087 -27.818 1.00 15.93 64 ASP D N 1
ATOM 2140 C CA . ASP D 2 14 ? -10.973 18.431 -29.104 1.00 17.08 64 ASP D CA 1
ATOM 2141 C C . ASP D 2 14 ? -9.540 18.609 -29.605 1.00 16.80 64 ASP D C 1
ATOM 2142 O O . ASP D 2 14 ? -8.894 17.644 -30.059 1.00 16.43 64 ASP D O 1
ATOM 2147 N N . SER D 2 15 ? -9.060 19.848 -29.532 1.00 16.91 65 SER D N 1
ATOM 2148 C CA A SER D 2 15 ? -7.710 20.200 -29.971 0.50 17.72 65 SER D CA 1
ATOM 2149 C CA B SER D 2 15 ? -7.718 20.181 -29.988 0.50 17.47 65 SER D CA 1
ATOM 2150 C C . SER D 2 15 ? -6.633 19.419 -29.220 1.00 17.69 65 SER D C 1
ATOM 2151 O O . SER D 2 15 ? -5.722 18.846 -29.832 1.00 18.51 65 SER D O 1
ATOM 2156 N N . THR D 2 16 ? -6.733 19.405 -27.890 1.00 17.70 66 THR D N 1
ATOM 2157 C CA . THR D 2 16 ? -5.728 18.729 -27.076 1.00 17.37 66 THR D CA 1
ATOM 2158 C C . THR D 2 16 ? -5.762 17.222 -27.338 1.00 17.41 66 THR D C 1
ATOM 2159 O O . THR D 2 16 ? -4.715 16.586 -27.505 1.00 17.14 66 THR D O 1
ATOM 2163 N N . ASN D 2 17 ? -6.959 16.650 -27.404 1.00 17.95 67 ASN D N 1
ATOM 2164 C CA . ASN D 2 17 ? -7.077 15.226 -27.741 1.00 19.00 67 ASN D CA 1
ATOM 2165 C C . ASN D 2 17 ? -6.359 14.871 -29.043 1.00 19.37 67 ASN D C 1
ATOM 2166 O O . ASN D 2 17 ? -5.600 13.899 -29.092 1.00 20.15 67 ASN D O 1
ATOM 2171 N N . LYS D 2 18 ? -6.605 15.663 -30.085 1.00 19.66 68 LYS D N 1
ATOM 2172 C CA . LYS D 2 18 ? -5.913 15.494 -31.368 1.00 20.80 68 LYS D CA 1
ATOM 2173 C C . LYS D 2 18 ? -4.397 15.592 -31.234 1.00 20.85 68 LYS D C 1
ATOM 2174 O O . LYS D 2 18 ? -3.656 14.747 -31.770 1.00 21.56 68 LYS D O 1
ATOM 2180 N N . GLU D 2 19 ? -3.942 16.608 -30.507 1.00 21.09 69 GLU D N 1
ATOM 2181 C CA . GLU D 2 19 ? -2.520 16.863 -30.305 1.00 21.49 69 GLU D CA 1
ATOM 2182 C C . GLU D 2 19 ? -1.838 15.655 -29.673 1.00 21.72 69 GLU D C 1
ATOM 2183 O O . GLU D 2 19 ? -0.729 15.280 -30.055 1.00 21.61 69 GLU D O 1
ATOM 2193 N N . VAL D 2 21 ? -2.646 12.460 -29.774 1.00 28.16 71 VAL D N 1
ATOM 2194 C CA . VAL D 2 21 ? -2.725 11.151 -30.435 1.00 31.40 71 VAL D CA 1
ATOM 2195 C C . VAL D 2 21 ? -1.337 10.664 -30.829 1.00 33.34 71 VAL D C 1
ATOM 2196 O O . VAL D 2 21 ? -0.546 11.407 -31.439 1.00 33.95 71 VAL D O 1
ATOM 2200 N N . ASN D 2 22 ? -1.058 9.408 -30.470 1.00 34.98 72 ASN D N 1
ATOM 2201 C CA . ASN D 2 22 ? 0.302 8.903 -30.424 1.00 36.72 72 ASN D CA 1
ATOM 2202 C C . ASN D 2 22 ? 0.527 7.558 -31.104 1.00 37.01 72 ASN D C 1
ATOM 2203 O O . ASN D 2 22 ? 1.656 7.067 -31.153 1.00 37.94 72 ASN D O 1
#

Nearest PDB structures (foldseek):
  3dd7-assembly1_A  TM=1.008E+00  e=9.093E-20  Punavirus P1
  3dd7-assembly2_C  TM=1.004E+00  e=4.780E-18  Punavirus P1
  3k33-assembly1_A-2  TM=1.000E+00  e=6.271E-18  Punavirus P1
  3kh2-assembly2_C  TM=9.742E-01  e=4.565E-16  Punavirus P1
  3dd9-assembly4_H  TM=4.885E-01  e=1.233E-11  Punavirus P1

Organism: Escherichia phage P1 (NCBI:txid2886926)

InterPro domains:
  IPR003812 Fido domain [PF02661] (4-84)
  IPR003812 Fido domain [PS51459] (4-120)
  IPR006440 Death on curing protein [PIRSF018297] (1-123)
  IPR006440 Death on curing protein [PTHR39426] (2-123)
  IPR006440 Death on curing protein [TIGR01550] (3-120)
  IPR053737 Type II TA System Toxin [G3DSA:1.20.120.1870] (1-126)

Solvent-accessible surface area: 12370 Å² total

CATH classification: 1.20.120.1870

GO terms:
  GO:0004674 protein serine/threonine kinase activity (F, IDA)
  GO:0039604 symbiont-mediated suppression of host translation (P, IDA)
  GO:0039604 symbiont-mediated suppression of host translation (P, IMP)
  GO:0044696 killing by virus of host cell by post-segregational killing (P, IMP)
  GO:0005515 protein binding (F, IPI)

Secondary structure (DSSP, 8-state):
-----HHHHHHHHHHHHHHH----SBSSTTHHHHHHHHHHHHHHHTT---HHHHHHHHHHHHHHH--BSS-HHHHHHHHHHHHHHHTT------TTHHHHHHHHHTTSS-HHHHHHHHHHHH-/-HHHHHHHHTHHHHH--/-----HHHHHHHHHHHHHHH-------TTHHHHHHHHHHHHHHHTT---HHHHHHHHHHHHHTT--SSS-HHHHHHHHHHHHHHHTT------TTHHHHHHHHHHTSS-HHHHHHHHHHHH-/--HHHHHHHHHHTHHHHH---

Sequence (283 aa):
MRHISPEELIALHDANISSRYGGLPGMMSDPGRAEAIIIGRVQARVAYEEITDLFEVSSATYLVATARGYIFNDANKRTALNSSALLFLRRNGVQQVFDSPELADLTVGAATGEISVSSSVADTLRRLYGAEFASLFDTLDSSTNKEVMRHISPEELIALLHDANISSRYGGLPGMDPGRAEEAIIGRRVQARRVAYEEITDDLFEEVSATYLVATARGYIFNDANKRTALNSSALLFLRRNGVQVFDSPEELADLTVGAATGEISVSSSVADTLRRRLYGALDDAEFASLFDTLDSSTNKEVN

B-factor: mean 22.35, std 5.16, range [10.17, 56.04]

Radius of gyration: 19.72 Å; Cα contacts (8 Å, |Δi|>4): 427; chains: 4; bounding box: 55×45×37 Å

Foldseek 3Di:
DDAAALVNLLVLVVVCCVVPNDDFDFPDPPLSRVLRVVLVVCCVVVVPPQLLLSLLSQLLSQLQRRGTPDCSLVSSQVRSVVSCVVVPFDDDDDPVSVVLSVCSNVVNADSVRSSVVCVVRTD/DVVVVVCVVCVVVVVCD/DDAAALVRLLVLQQVCCVVPNDDFFWCQVLSRVLSVVLVVCCVVVVPPQLLLSLLSQLLSQLQRRGGPDCSLVSSLVRSVVSCVVVPWDDDDDPCSSVLSVCSSVVVADSVRSSVVVVVHTD/DPVVVVVVVCVVCVVVVVCDD